Protein AF-A0A8H7KXD4-F1 (afdb_monomer_lite)

Sequence (329 aa):
MGHDGYQNLLTKDPTVLNRFVTNWSKQNYIRSNSPSQPDWWEGCKNFPQFLEAARTRPSIGLAKEICVEKFLQWSVLNAKHEEARVHLADMLWCVELRGIDHEFLILRVVEKGSNRSSWIRIERDTHSWLTAIPIPHPLRPVGWNRKDTMHIAADGRSLLKSGEPQQCHAHIIFHHRYLTLASISNRLHFTVALAKSYNLLTFNCYWFARTTWRGLIGTTGGRGLEFERVGAGSIEDVIKRVESRSERKWINPPGALDPAIQFTRERLIEHVAKSVTAVVAGLALVAVGILSYKPTAEWIHFSSDWQGNTQGELSSRGTMVEDRWLEHR

Radius of gyration: 21.13 Å; chains: 1; bounding box: 58×72×53 Å

Secondary structure (DSSP, 8-state):
--HHHHHHHHHH-HHHHHHHHHHHHHHHHTT--PPPPPGGGTT--SHHHHHHHHH-SSSTT-PEEEEHHHHHHHHHHHTTS-GGGEEEEEEEEEEE-SSS-EEEEEEEEEETTS--EEEEEEEEE-S-GGGTS----TTSPTTTT-EEEEEEESSSGGGSPTTS-EEEEEEEEE-STT-BHHHHHHHHHHHHHH-SS--TTTSSHHHHHHHHHHHHHHTTTT-SEEEEEEEEEEHHHHHHHHHHPPPPP--SSPP-HHHHHHHHHHHHHHHHHHHHHHHHHHHHHHHHH-TT-----------TT--S--HHHHHHHTTSS--------

Foldseek 3Di:
DFPVVVVVVVVPDVVVLLVVLVVVLVVCVVPDPDPDDPPLCPPPLEDVSNQVSQEDDDPAQAWDKDFLSVVLVSCSNRVPDDQLFKFWFKKWWKWWDDLAIFIWIKTWIQGPPDRFIKIKIWWKAFPDPVPQAPDDDPPDDFQNGIGTMIIMYRAHVSVDDPPIFMFTFKMKGALDRPHTVVNLSSQLSVLCVVDRYRHLLANHGLSSRLSSQLSRCVVCVLFQMDMDRPPRDGPVVVSVVVSPDDNDHGDPPRDDSPVSNVVSQVVSVVNVVSSVVSVVVVVVVVVVVPPPDDDDDDDDDDDPPCSVDDPSNVVVVVPPPPDPDDPDD

pLDDT: mean 74.49, std 19.7, range [29.83, 98.38]

Structure (mmCIF, N/CA/C/O backbone):
data_AF-A0A8H7KXD4-F1
#
_entry.id   AF-A0A8H7KXD4-F1
#
loop_
_atom_site.group_PDB
_atom_site.id
_atom_site.type_symbol
_atom_site.label_atom_id
_atom_site.label_alt_id
_atom_site.label_comp_id
_atom_site.label_asym_id
_atom_site.label_entity_id
_atom_site.label_seq_id
_atom_site.pdbx_PDB_ins_code
_atom_site.Cartn_x
_atom_site.Cartn_y
_atom_site.Cartn_z
_atom_site.occupancy
_atom_site.B_iso_or_equiv
_atom_site.auth_seq_id
_atom_site.auth_comp_id
_atom_site.auth_asym_id
_atom_site.auth_atom_id
_atom_site.pdbx_PDB_model_num
ATOM 1 N N . MET A 1 1 ? 6.010 -24.131 -2.464 1.00 42.84 1 MET A N 1
ATOM 2 C CA . MET A 1 1 ? 4.681 -23.989 -1.829 1.00 42.84 1 MET A CA 1
ATOM 3 C C . MET A 1 1 ? 3.932 -22.910 -2.596 1.00 42.84 1 MET A C 1
ATOM 5 O O . MET A 1 1 ? 4.403 -21.780 -2.608 1.00 42.84 1 MET A O 1
ATOM 9 N N . GLY A 1 2 ? 2.872 -23.263 -3.326 1.00 40.06 2 GLY A N 1
ATOM 10 C CA . GLY A 1 2 ? 2.095 -22.297 -4.113 1.00 40.06 2 GLY A CA 1
ATOM 11 C C . GLY A 1 2 ? 1.290 -21.329 -3.236 1.00 40.06 2 GLY A C 1
ATOM 12 O O . GLY A 1 2 ? 1.116 -21.573 -2.040 1.00 40.06 2 GLY A O 1
ATOM 13 N N . HIS A 1 3 ? 0.779 -20.249 -3.838 1.00 37.62 3 HIS A N 1
ATOM 14 C CA . HIS A 1 3 ? -0.074 -19.249 -3.176 1.00 37.62 3 HIS A CA 1
ATOM 15 C C . HIS A 1 3 ? -1.262 -19.893 -2.430 1.00 37.62 3 HIS A C 1
ATOM 17 O O . HIS A 1 3 ? -1.563 -19.507 -1.300 1.00 37.62 3 HIS A O 1
ATOM 23 N N . ASP A 1 4 ? -1.854 -20.943 -3.002 1.00 41.84 4 ASP A N 1
ATOM 24 C CA . ASP A 1 4 ? -3.033 -21.620 -2.443 1.00 41.84 4 ASP A CA 1
ATOM 25 C C . ASP A 1 4 ? -2.689 -22.553 -1.274 1.00 41.84 4 ASP A C 1
ATOM 27 O O . ASP A 1 4 ? -3.433 -22.639 -0.297 1.00 41.84 4 ASP A O 1
ATOM 31 N N . GLY A 1 5 ? -1.509 -23.184 -1.304 1.00 49.56 5 GLY A N 1
ATOM 32 C CA . GLY A 1 5 ? -0.991 -23.952 -0.167 1.00 49.56 5 GLY A CA 1
ATOM 33 C C . GLY A 1 5 ? -0.703 -23.057 1.041 1.00 49.56 5 GLY A C 1
ATOM 34 O O . GLY A 1 5 ? -0.956 -23.444 2.179 1.00 49.56 5 GLY A O 1
ATOM 35 N N . TYR A 1 6 ? -0.243 -21.829 0.792 1.00 46.28 6 TYR A N 1
ATOM 36 C CA . TYR A 1 6 ? 0.004 -20.841 1.838 1.00 46.28 6 TYR A CA 1
ATOM 37 C C . TYR A 1 6 ? -1.297 -20.239 2.393 1.00 46.28 6 TYR A C 1
ATOM 39 O O . TYR A 1 6 ? -1.443 -20.136 3.605 1.00 46.28 6 TYR A O 1
ATOM 47 N N . GLN A 1 7 ? -2.277 -19.906 1.544 1.00 45.47 7 GLN A N 1
ATOM 48 C CA . GLN A 1 7 ? -3.616 -19.453 1.970 1.00 45.47 7 GLN A CA 1
ATOM 49 C C . GLN A 1 7 ? -4.345 -20.509 2.821 1.00 45.47 7 GLN A C 1
ATOM 51 O O . GLN A 1 7 ? -4.960 -20.178 3.836 1.00 45.47 7 GLN A O 1
ATOM 56 N N . ASN A 1 8 ? -4.216 -21.793 2.471 1.00 47.47 8 ASN A N 1
ATOM 57 C CA . ASN A 1 8 ? -4.732 -22.897 3.286 1.00 47.47 8 ASN A CA 1
ATOM 58 C C . ASN A 1 8 ? -4.016 -23.028 4.641 1.00 47.47 8 ASN A C 1
ATOM 60 O O . ASN A 1 8 ? -4.645 -23.356 5.642 1.00 47.47 8 ASN A O 1
ATOM 64 N N . LEU A 1 9 ? -2.714 -22.743 4.702 1.00 48.50 9 LEU A N 1
ATOM 65 C CA . LEU A 1 9 ? -1.964 -22.685 5.961 1.00 48.50 9 LEU A CA 1
ATOM 66 C C . LEU A 1 9 ? -2.385 -21.492 6.833 1.00 48.50 9 LEU A C 1
ATOM 68 O O . LEU A 1 9 ? -2.560 -21.654 8.038 1.00 48.50 9 LEU A O 1
ATOM 72 N N . LEU A 1 10 ? -2.611 -20.323 6.222 1.00 46.94 10 LEU A N 1
ATOM 73 C CA . LEU A 1 10 ? -3.090 -19.110 6.898 1.00 46.94 10 LEU A CA 1
ATOM 74 C C . LEU A 1 10 ? -4.473 -19.291 7.536 1.00 46.94 10 LEU A C 1
ATOM 76 O O . LEU A 1 10 ? -4.742 -18.717 8.587 1.00 46.94 10 LEU A O 1
ATOM 80 N N . THR A 1 11 ? -5.348 -20.059 6.888 1.00 51.16 11 THR A N 1
ATOM 81 C CA . THR A 1 11 ? -6.727 -20.278 7.345 1.00 51.16 11 THR A CA 1
ATOM 82 C C . THR A 1 11 ? -6.849 -21.409 8.362 1.00 51.16 11 THR A C 1
ATOM 84 O O . THR A 1 11 ? -7.740 -21.351 9.206 1.00 51.16 11 THR A O 1
ATOM 87 N N . LYS A 1 12 ? -5.968 -22.419 8.316 1.00 53.22 12 LYS A N 1
ATOM 88 C CA . LYS A 1 12 ? -6.049 -23.598 9.196 1.00 53.22 12 LYS A CA 1
ATOM 89 C C . LYS A 1 12 ? -5.312 -23.444 10.524 1.00 53.22 12 LYS A C 1
ATOM 91 O O . LYS A 1 12 ? -5.785 -23.985 11.517 1.00 53.22 12 LYS A O 1
ATOM 96 N N . ASP A 1 13 ? -4.184 -22.731 10.562 1.00 58.81 13 ASP A N 1
ATOM 97 C CA . ASP A 1 13 ? -3.441 -22.524 11.809 1.00 58.81 13 ASP A CA 1
ATOM 98 C C . ASP A 1 13 ? -2.632 -21.208 11.801 1.00 58.81 13 ASP A C 1
ATOM 100 O O . ASP A 1 13 ? -1.487 -21.162 11.329 1.00 58.81 13 ASP A O 1
ATOM 104 N N . PRO A 1 14 ? -3.183 -20.123 12.381 1.00 53.44 14 PRO A N 1
ATOM 105 C CA . PRO A 1 14 ? -2.490 -18.842 12.523 1.00 53.44 14 PRO A CA 1
ATOM 106 C C . PRO A 1 14 ? -1.149 -18.944 13.272 1.00 53.44 14 PRO A C 1
ATOM 108 O O . PRO A 1 14 ? -0.275 -18.089 13.104 1.00 53.44 14 PRO A O 1
ATOM 111 N N . THR A 1 15 ? -0.946 -19.983 14.091 1.00 58.19 15 THR A N 1
ATOM 112 C CA . THR A 1 15 ? 0.285 -20.155 14.873 1.00 58.19 15 THR A CA 1
ATOM 113 C C . THR A 1 15 ? 1.468 -20.600 14.016 1.00 58.19 15 THR A C 1
ATOM 115 O O . THR A 1 15 ? 2.608 -20.231 14.316 1.00 58.19 15 THR A O 1
ATOM 118 N N . VAL A 1 16 ? 1.225 -21.312 12.907 1.00 63.91 16 VAL A N 1
ATOM 119 C CA . VAL A 1 16 ? 2.272 -21.713 11.953 1.00 63.91 16 VAL A CA 1
ATOM 120 C C . VAL A 1 16 ? 2.815 -20.497 11.215 1.00 63.91 16 VAL A C 1
ATOM 122 O O . VAL A 1 16 ? 4.034 -20.340 11.112 1.00 63.91 16 VAL A O 1
ATOM 125 N N . LEU A 1 17 ? 1.928 -19.598 10.776 1.00 59.53 17 LEU A N 1
ATOM 126 C CA . LEU A 1 17 ? 2.329 -18.317 10.201 1.00 59.53 17 LEU A CA 1
ATOM 127 C C . LEU A 1 17 ? 3.164 -17.530 11.204 1.00 59.53 17 LEU A C 1
ATOM 129 O O . LEU A 1 17 ? 4.264 -17.102 10.877 1.00 59.53 17 LEU A O 1
ATOM 133 N N . ASN A 1 18 ? 2.669 -17.388 12.433 1.00 55.03 18 ASN A N 1
ATOM 134 C CA . ASN A 1 18 ? 3.357 -16.620 13.459 1.00 55.03 18 ASN A CA 1
ATOM 135 C C . ASN A 1 18 ? 4.754 -17.200 13.757 1.00 55.03 18 ASN A C 1
ATOM 137 O O . ASN A 1 18 ? 5.732 -16.462 13.869 1.00 55.03 18 ASN A O 1
ATOM 141 N N . ARG A 1 19 ? 4.897 -18.534 13.778 1.00 67.12 19 ARG A N 1
ATOM 142 C CA . ARG A 1 19 ? 6.190 -19.219 13.944 1.00 67.12 19 ARG A CA 1
ATOM 143 C C . ARG A 1 19 ? 7.123 -19.001 12.751 1.00 67.12 19 ARG A C 1
ATOM 145 O O . ARG A 1 19 ? 8.297 -18.699 12.952 1.00 67.12 19 ARG A O 1
ATOM 152 N N . PHE A 1 20 ? 6.618 -19.126 11.524 1.00 65.44 20 PHE A N 1
ATOM 153 C CA . PHE A 1 20 ? 7.392 -18.881 10.304 1.00 65.44 20 PHE A CA 1
ATOM 154 C C . PHE A 1 20 ? 7.880 -17.430 10.238 1.00 65.44 20 PHE A C 1
ATOM 156 O O . PHE A 1 20 ? 9.068 -17.180 10.044 1.00 65.44 20 PHE A O 1
ATOM 163 N N . VAL A 1 21 ? 6.972 -16.488 10.481 1.00 57.72 21 VAL A N 1
ATOM 164 C CA . VAL A 1 21 ? 7.222 -15.047 10.537 1.00 57.72 21 VAL A CA 1
ATOM 165 C C . VAL A 1 21 ? 8.257 -14.712 11.613 1.00 57.72 21 VAL A C 1
ATOM 167 O O . VAL A 1 21 ? 9.222 -13.994 11.347 1.00 57.72 21 VAL A O 1
ATOM 170 N N . THR A 1 22 ? 8.121 -15.291 12.808 1.00 59.78 22 THR A N 1
ATOM 171 C CA . THR A 1 22 ? 9.074 -15.103 13.911 1.00 59.78 22 THR A CA 1
ATOM 172 C C . THR A 1 22 ? 10.461 -15.638 13.548 1.00 59.78 22 THR A C 1
ATOM 174 O O . THR A 1 22 ? 11.465 -14.966 13.784 1.00 59.78 22 THR A O 1
ATOM 177 N N . ASN A 1 23 ?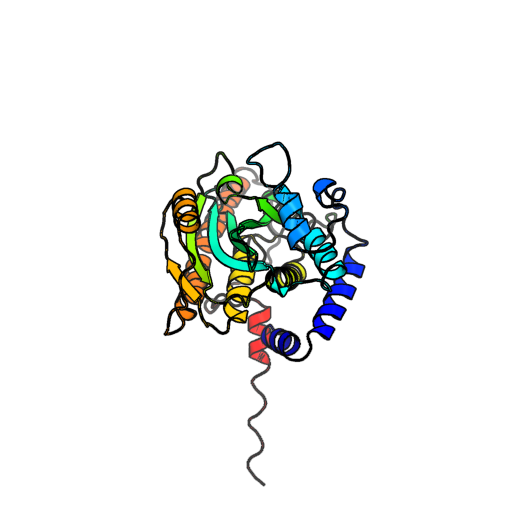 10.543 -16.823 12.940 1.00 65.12 23 ASN A N 1
ATOM 178 C CA . ASN A 1 23 ? 11.816 -17.437 12.557 1.00 65.12 23 ASN A CA 1
ATOM 179 C C . ASN A 1 23 ? 12.502 -16.679 11.411 1.00 65.12 23 ASN A C 1
ATOM 181 O O . ASN A 1 23 ? 13.708 -16.438 11.465 1.00 65.12 23 ASN A O 1
ATOM 185 N N . TRP A 1 24 ? 11.737 -16.249 10.407 1.00 62.31 24 TRP A N 1
ATOM 186 C CA . TRP A 1 24 ? 12.242 -15.461 9.285 1.00 62.31 24 TRP A CA 1
ATOM 187 C C . TRP A 1 24 ? 12.715 -14.073 9.731 1.00 62.31 24 TRP A C 1
ATOM 189 O O . TRP A 1 24 ? 13.800 -13.634 9.343 1.00 62.31 24 TRP A O 1
ATOM 199 N N . SER A 1 25 ? 11.949 -13.405 10.597 1.00 56.31 25 SER A N 1
ATOM 200 C CA . SER A 1 25 ? 12.324 -12.102 11.157 1.00 56.31 25 SER A CA 1
ATOM 201 C C . SER A 1 25 ? 13.623 -12.199 11.957 1.00 56.31 25 SER A C 1
ATOM 203 O O . SER A 1 25 ? 14.513 -11.376 11.764 1.00 56.31 25 SER A O 1
ATOM 205 N N . LYS A 1 26 ? 13.7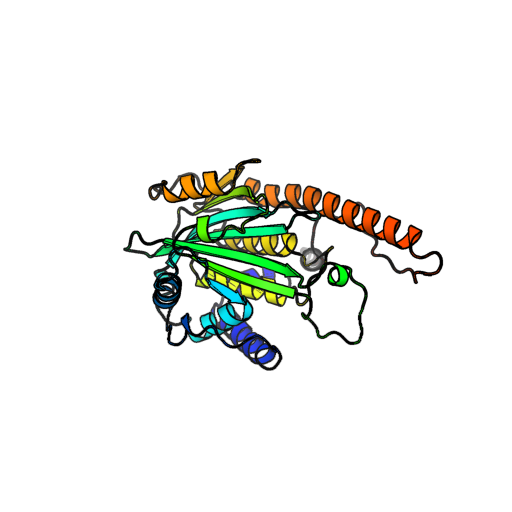91 -13.248 12.777 1.00 56.72 26 LYS A N 1
ATOM 206 C CA . LYS A 1 26 ? 15.031 -13.502 13.532 1.00 56.72 26 LYS A CA 1
ATOM 207 C C . LYS A 1 26 ? 16.249 -13.730 12.631 1.00 56.72 26 LYS A C 1
ATOM 209 O O . LYS A 1 26 ? 17.322 -13.218 12.930 1.00 56.72 26 LYS A O 1
ATOM 214 N N . GLN A 1 27 ? 16.099 -14.464 11.527 1.00 56.56 27 GLN A N 1
ATOM 215 C CA . GLN A 1 27 ? 17.209 -14.726 10.599 1.00 56.56 27 GLN A CA 1
ATOM 216 C C . GLN A 1 27 ? 17.642 -13.481 9.811 1.00 56.56 27 GLN A C 1
ATOM 218 O O . GLN A 1 27 ? 18.831 -13.309 9.544 1.00 56.56 27 GLN A O 1
ATOM 223 N N . ASN A 1 28 ? 16.702 -12.603 9.450 1.00 52.34 28 ASN A N 1
ATOM 224 C CA . ASN A 1 28 ? 17.010 -11.387 8.689 1.00 52.34 28 ASN A CA 1
ATOM 225 C C . ASN A 1 28 ? 17.382 -10.186 9.573 1.00 52.34 28 ASN A C 1
ATOM 227 O O . ASN A 1 28 ? 18.098 -9.305 9.102 1.00 52.34 28 ASN A O 1
ATOM 231 N N . TYR A 1 29 ? 16.982 -10.181 10.853 1.00 45.19 29 TYR A N 1
ATOM 232 C CA . TYR A 1 29 ? 17.395 -9.192 11.861 1.00 45.19 29 TYR A CA 1
ATOM 233 C C . TYR A 1 29 ? 18.921 -9.040 11.941 1.00 45.19 29 TYR A C 1
ATOM 235 O O . TYR A 1 29 ? 19.434 -7.936 12.067 1.00 45.19 29 TYR A O 1
ATOM 243 N N . ILE A 1 30 ? 19.654 -10.143 11.781 1.00 43.81 30 ILE A N 1
ATOM 244 C CA . ILE A 1 30 ? 21.119 -10.170 11.889 1.00 43.81 30 ILE A CA 1
ATOM 245 C C . ILE A 1 30 ? 21.806 -9.530 10.661 1.00 43.81 30 ILE A C 1
ATOM 247 O O . ILE A 1 30 ? 22.993 -9.228 10.713 1.00 43.81 30 ILE A O 1
ATOM 251 N N . ARG A 1 31 ? 21.095 -9.309 9.542 1.00 45.75 31 ARG A N 1
ATOM 252 C CA . ARG A 1 31 ? 21.713 -8.938 8.252 1.00 45.75 31 ARG A CA 1
ATOM 253 C C . ARG A 1 31 ? 21.415 -7.528 7.747 1.00 45.75 31 ARG A C 1
ATOM 255 O O . ARG A 1 31 ? 22.060 -7.108 6.789 1.00 45.75 31 ARG A O 1
ATOM 262 N N . SER A 1 32 ? 20.460 -6.796 8.320 1.00 48.31 32 SER A N 1
ATOM 263 C CA . SER A 1 32 ? 20.131 -5.461 7.807 1.00 48.31 32 SER A CA 1
ATOM 264 C C . SER A 1 32 ? 20.956 -4.372 8.498 1.00 48.31 32 SER A C 1
ATOM 266 O O . SER A 1 32 ? 20.694 -4.060 9.656 1.00 48.31 32 SER A O 1
ATOM 268 N N . ASN A 1 33 ? 21.846 -3.705 7.755 1.00 48.22 33 ASN A N 1
ATOM 269 C CA . ASN A 1 33 ? 22.418 -2.388 8.101 1.00 48.22 33 ASN A CA 1
ATOM 270 C C . ASN A 1 33 ? 21.358 -1.268 8.001 1.00 48.22 33 ASN A C 1
ATOM 272 O O . ASN A 1 33 ? 21.617 -0.185 7.480 1.00 48.22 33 ASN A O 1
ATOM 276 N N . SER A 1 34 ? 20.119 -1.555 8.405 1.00 49.56 34 SER A N 1
ATOM 277 C CA . SER A 1 34 ? 19.033 -0.584 8.354 1.00 49.56 34 SER A CA 1
ATOM 278 C C . SER A 1 34 ? 19.369 0.558 9.323 1.00 49.56 34 SER A C 1
ATOM 280 O O . SER A 1 34 ? 19.947 0.278 10.375 1.00 49.56 34 SER A O 1
ATOM 282 N N . PRO A 1 35 ? 19.037 1.826 9.005 1.00 53.78 35 PRO A N 1
ATOM 283 C CA . PRO A 1 35 ? 19.243 2.953 9.921 1.00 53.78 35 PRO A CA 1
ATOM 284 C C . PRO A 1 35 ? 18.682 2.653 11.323 1.00 53.78 35 PRO A C 1
ATOM 286 O O . PRO A 1 35 ? 17.878 1.735 11.477 1.00 53.78 35 PRO A O 1
ATOM 289 N N . SER A 1 36 ? 19.053 3.408 12.356 1.00 60.78 36 SER A N 1
ATOM 290 C CA . SER A 1 36 ? 18.484 3.231 13.702 1.00 60.78 36 SER A CA 1
ATOM 291 C C . SER A 1 36 ? 16.947 3.259 13.683 1.00 60.78 36 SER A C 1
ATOM 293 O O . SER A 1 36 ? 16.304 3.781 12.761 1.00 60.78 36 SER A O 1
ATOM 295 N N . GLN A 1 37 ? 16.321 2.586 14.649 1.00 66.06 37 GLN A N 1
ATOM 296 C CA . GLN A 1 37 ? 14.878 2.698 14.850 1.00 66.06 37 GLN A CA 1
ATOM 297 C C . GLN A 1 37 ? 14.506 4.180 15.038 1.00 66.06 37 GLN A C 1
ATOM 299 O O . GLN A 1 37 ? 15.236 4.881 15.728 1.00 66.06 37 GLN A O 1
ATOM 304 N N . PRO A 1 38 ? 13.430 4.683 14.407 1.00 69.81 38 PRO A N 1
ATOM 305 C CA . PRO A 1 38 ? 13.009 6.055 14.639 1.00 69.81 38 PRO A CA 1
ATOM 306 C C . PRO A 1 38 ? 12.627 6.278 16.108 1.00 69.81 38 PRO A C 1
ATOM 308 O O . PRO A 1 38 ? 11.722 5.615 16.605 1.00 69.81 38 PRO A O 1
ATOM 311 N N . ASP A 1 39 ? 13.221 7.268 16.772 1.00 77.94 39 ASP A N 1
ATOM 312 C CA . ASP A 1 39 ? 12.967 7.563 18.196 1.00 77.94 39 ASP A CA 1
ATOM 313 C C . ASP A 1 39 ? 11.476 7.758 18.523 1.00 77.94 39 ASP A C 1
ATOM 315 O O . ASP A 1 39 ? 11.023 7.556 19.645 1.00 77.94 39 ASP A O 1
ATOM 319 N N . TRP A 1 40 ? 10.677 8.180 17.537 1.00 79.12 40 TRP A N 1
ATOM 320 C CA . TRP A 1 40 ? 9.270 8.513 17.749 1.00 79.12 40 TRP A CA 1
ATOM 321 C C . TRP A 1 40 ? 8.378 7.310 18.051 1.00 79.12 40 TRP A C 1
ATOM 323 O O . TRP A 1 40 ? 7.271 7.522 18.537 1.00 79.12 40 TRP A O 1
ATOM 333 N N . TRP A 1 41 ? 8.809 6.088 17.741 1.00 82.12 41 TRP A N 1
ATOM 334 C CA . TRP A 1 41 ? 8.009 4.886 17.979 1.00 82.12 41 TRP A CA 1
ATOM 335 C C . TRP A 1 41 ? 8.525 4.025 19.134 1.00 82.12 41 TRP A C 1
ATOM 337 O O . TRP A 1 41 ? 7.948 2.973 19.427 1.00 82.12 41 TRP A O 1
ATOM 347 N N . GLU A 1 42 ? 9.611 4.452 19.788 1.00 79.19 42 GLU A N 1
ATOM 348 C CA . GLU A 1 42 ? 10.164 3.735 20.929 1.00 79.19 42 GLU A CA 1
ATOM 349 C C . GLU A 1 42 ? 9.115 3.67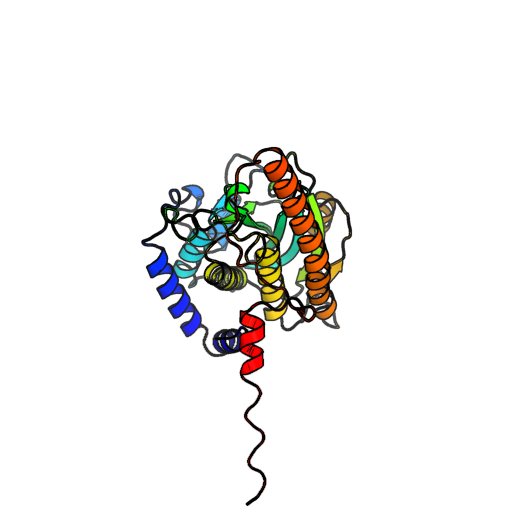4 22.045 1.00 79.19 42 GLU A C 1
ATOM 351 O O . GLU A 1 42 ? 8.464 4.662 22.382 1.00 79.19 42 GLU A O 1
ATOM 356 N N . GLY A 1 43 ? 8.892 2.475 22.585 1.00 79.50 43 GLY A N 1
ATOM 357 C CA . GLY A 1 43 ? 7.899 2.249 23.635 1.00 79.50 43 GLY A CA 1
ATOM 358 C C . GLY A 1 43 ? 6.453 2.054 23.160 1.00 79.50 43 GLY A C 1
ATOM 359 O O . GLY A 1 43 ? 5.595 1.795 24.004 1.00 79.50 43 GLY A O 1
ATOM 360 N N . CYS A 1 44 ? 6.161 2.098 21.853 1.00 82.88 44 CYS A N 1
ATOM 361 C CA . CYS A 1 44 ? 4.839 1.723 21.337 1.00 82.88 44 CYS A CA 1
ATOM 362 C C . CYS A 1 44 ? 4.593 0.218 21.537 1.00 82.88 44 CYS A C 1
ATOM 364 O O . CYS A 1 44 ? 5.266 -0.608 20.918 1.00 82.88 44 CYS A O 1
ATOM 366 N N . LYS A 1 45 ? 3.609 -0.142 22.372 1.00 83.69 45 LYS A N 1
ATOM 367 C CA . LYS A 1 45 ? 3.294 -1.541 22.730 1.00 83.69 45 LYS A CA 1
ATOM 368 C C . LYS A 1 45 ? 2.197 -2.170 21.866 1.00 83.69 45 LYS A C 1
ATOM 370 O O . LYS A 1 45 ? 1.936 -3.363 21.976 1.00 83.69 45 LYS A O 1
ATOM 375 N N . ASN A 1 46 ? 1.489 -1.365 21.072 1.00 81.94 46 ASN A N 1
ATOM 376 C CA . ASN A 1 46 ? 0.377 -1.804 20.226 1.00 81.94 46 ASN A CA 1
ATOM 377 C C . ASN A 1 46 ? 0.126 -0.839 19.053 1.00 81.94 46 ASN A C 1
ATOM 379 O O . ASN A 1 46 ? 0.706 0.247 18.984 1.00 81.94 46 ASN A O 1
ATOM 383 N N . PHE A 1 47 ? -0.756 -1.241 18.131 1.00 84.12 47 PHE A N 1
ATOM 384 C CA . PHE A 1 47 ? -1.108 -0.460 16.941 1.00 84.12 47 PHE A CA 1
ATOM 385 C C . PHE A 1 47 ? -1.728 0.916 17.238 1.00 84.12 47 PHE A C 1
ATOM 387 O O . PHE A 1 47 ? -1.269 1.882 16.629 1.00 84.12 47 PHE A O 1
ATOM 394 N N . PRO A 1 48 ? -2.705 1.070 18.155 1.00 86.62 48 PRO A N 1
ATOM 395 C CA . PRO A 1 48 ? -3.220 2.394 18.509 1.00 86.62 48 PRO A CA 1
ATOM 396 C C . PRO A 1 48 ? -2.137 3.363 18.997 1.00 86.62 48 PRO A C 1
ATOM 398 O O . PRO A 1 48 ? -2.075 4.491 18.521 1.00 86.62 48 PRO A O 1
ATOM 401 N N . GLN A 1 49 ? -1.239 2.925 19.887 1.00 86.94 49 GLN A N 1
ATOM 402 C CA . GLN A 1 49 ? -0.129 3.758 20.370 1.00 86.94 49 GLN A CA 1
ATOM 403 C C . GLN A 1 49 ? 0.836 4.127 19.248 1.00 86.94 49 GLN A C 1
ATOM 405 O O . GLN A 1 49 ? 1.270 5.269 19.168 1.00 86.94 49 GLN A O 1
ATOM 410 N N . PHE A 1 50 ? 1.137 3.179 18.365 1.00 85.25 50 PHE A N 1
ATOM 411 C CA . PHE A 1 50 ? 1.981 3.409 17.199 1.00 85.25 50 PHE A CA 1
ATOM 412 C C . PHE A 1 50 ? 1.384 4.459 16.249 1.00 85.25 50 PHE A C 1
ATOM 414 O O . PHE A 1 50 ? 2.086 5.377 15.823 1.00 85.25 50 PHE A O 1
ATOM 421 N N . LEU A 1 51 ? 0.081 4.375 15.963 1.00 88.12 51 LEU A N 1
ATOM 422 C CA . LEU A 1 51 ? -0.615 5.374 15.151 1.00 88.12 51 LEU A CA 1
ATOM 423 C C . LEU A 1 51 ? -0.697 6.726 15.865 1.00 88.12 51 LEU A C 1
ATOM 425 O O . LEU A 1 51 ? -0.449 7.756 15.249 1.00 88.12 51 LEU A O 1
ATOM 429 N N . GLU A 1 52 ? -0.995 6.745 17.163 1.00 88.50 52 GLU A N 1
ATOM 430 C CA . GLU A 1 52 ? -1.018 7.976 17.957 1.00 88.50 52 GLU A CA 1
ATOM 431 C C . GLU A 1 52 ? 0.356 8.653 17.967 1.00 88.50 52 GLU A C 1
ATOM 433 O O . GLU A 1 52 ? 0.464 9.854 17.722 1.00 88.50 52 GLU A O 1
ATOM 438 N N . ALA A 1 53 ? 1.426 7.884 18.166 1.00 86.25 53 ALA A N 1
ATOM 439 C CA . ALA A 1 53 ? 2.792 8.377 18.100 1.00 86.25 53 ALA A CA 1
ATOM 440 C C . ALA A 1 53 ? 3.109 8.930 16.708 1.00 86.25 53 ALA A C 1
ATOM 442 O O . ALA A 1 53 ? 3.751 9.974 16.600 1.00 86.25 53 ALA A O 1
ATOM 443 N N . ALA A 1 54 ? 2.620 8.298 15.635 1.00 85.25 54 ALA A N 1
ATOM 444 C CA . ALA A 1 54 ? 2.746 8.829 14.281 1.00 85.25 54 ALA A CA 1
ATOM 445 C C . ALA A 1 54 ? 2.008 10.170 14.094 1.00 85.25 54 ALA A C 1
ATOM 447 O O . ALA A 1 54 ? 2.500 11.027 13.363 1.00 85.25 54 ALA A O 1
ATOM 448 N N . ARG A 1 55 ? 0.901 10.393 14.815 1.00 84.81 55 ARG A N 1
ATOM 449 C CA . ARG A 1 55 ? 0.067 11.607 14.743 1.00 84.81 55 ARG A CA 1
ATOM 450 C C . ARG A 1 55 ? 0.563 12.794 15.594 1.00 84.81 55 ARG A C 1
ATOM 452 O O . ARG A 1 55 ? 0.293 13.933 15.237 1.00 84.81 55 ARG A O 1
ATOM 459 N N . THR A 1 56 ? 1.273 12.568 16.703 1.00 76.25 56 THR A N 1
ATOM 460 C CA . THR A 1 56 ? 1.413 13.540 17.824 1.00 76.25 56 THR A CA 1
ATOM 461 C C . THR A 1 56 ? 2.671 14.438 17.858 1.00 76.25 56 THR A C 1
ATOM 463 O O . THR A 1 56 ? 2.970 15.003 18.907 1.00 76.25 56 THR A O 1
ATOM 466 N N . ARG A 1 57 ? 3.432 14.642 16.766 1.00 62.59 57 ARG A N 1
ATOM 467 C CA . ARG A 1 57 ? 4.638 15.523 16.794 1.00 62.59 57 ARG A CA 1
ATOM 468 C C . ARG A 1 57 ? 4.435 16.926 16.172 1.00 62.59 57 ARG A C 1
ATOM 470 O O . ARG A 1 57 ? 3.580 17.072 15.307 1.00 62.59 57 ARG A O 1
ATOM 477 N N . PRO A 1 58 ? 5.240 17.944 16.572 1.00 50.97 58 PRO A N 1
ATOM 478 C CA . PRO A 1 58 ? 4.964 19.376 16.344 1.00 50.97 58 PRO A CA 1
ATOM 479 C C . PRO A 1 58 ? 5.053 19.862 14.894 1.00 50.97 58 PRO A C 1
ATOM 481 O O . PRO A 1 58 ? 4.564 20.945 14.583 1.00 50.97 58 PRO A O 1
ATOM 484 N N . SER A 1 59 ? 5.676 19.099 13.996 1.00 53.97 59 SER A N 1
ATOM 485 C CA . SER A 1 59 ? 5.661 19.400 12.565 1.00 53.97 59 SER A CA 1
ATOM 486 C C . SER A 1 59 ? 4.333 18.921 11.981 1.00 53.97 59 SER A C 1
ATOM 488 O O . SER A 1 59 ? 4.253 17.840 11.392 1.00 53.97 59 SER A O 1
ATOM 490 N N . ILE A 1 60 ? 3.278 19.696 12.232 1.00 54.12 60 ILE A N 1
ATOM 491 C CA . ILE A 1 60 ? 1.944 19.501 11.661 1.00 54.12 60 ILE A CA 1
ATOM 492 C C . ILE A 1 60 ? 2.108 19.285 10.147 1.00 54.12 60 ILE A C 1
ATOM 494 O O . ILE A 1 60 ? 2.590 20.174 9.450 1.00 54.12 60 ILE A O 1
ATOM 498 N N . GLY A 1 61 ? 1.742 18.099 9.656 1.00 60.16 61 GLY A N 1
ATOM 499 C CA . GLY A 1 61 ? 1.659 17.807 8.220 1.00 60.16 61 GLY A CA 1
ATOM 500 C C . GLY A 1 61 ? 2.834 17.060 7.575 1.00 60.16 61 GLY A C 1
ATOM 501 O O . GLY A 1 61 ? 2.897 17.001 6.352 1.00 60.16 61 GLY A O 1
ATOM 502 N N . LEU A 1 62 ? 3.774 16.485 8.338 1.00 77.06 62 LEU A N 1
ATOM 503 C CA . LEU A 1 62 ? 4.800 15.603 7.757 1.00 77.06 62 LEU A CA 1
ATOM 504 C C . LEU A 1 62 ? 4.513 14.133 8.060 1.00 77.06 62 LEU A C 1
ATOM 506 O O . LEU A 1 62 ? 4.422 13.728 9.222 1.00 77.06 62 LEU A O 1
ATOM 510 N N . ALA A 1 63 ? 4.416 13.322 7.006 1.00 86.88 63 ALA A N 1
ATOM 511 C CA . ALA A 1 63 ? 4.340 11.877 7.141 1.00 86.88 63 ALA A CA 1
ATOM 512 C C . ALA A 1 63 ? 5.629 11.303 7.739 1.00 86.88 63 ALA A C 1
ATOM 514 O O . ALA A 1 63 ? 6.740 11.712 7.399 1.00 86.88 63 ALA A O 1
ATOM 515 N N . LYS A 1 64 ? 5.484 10.306 8.613 1.00 88.75 64 LYS A N 1
ATOM 516 C CA . LYS A 1 64 ? 6.617 9.605 9.218 1.00 88.75 64 LYS A CA 1
ATOM 517 C C . LYS A 1 64 ? 6.985 8.381 8.401 1.00 88.75 64 LYS A C 1
ATOM 519 O O . LYS A 1 64 ? 6.160 7.486 8.247 1.00 88.75 64 LYS A O 1
ATOM 524 N N . GLU A 1 65 ? 8.219 8.341 7.913 1.00 91.06 65 GLU A N 1
ATOM 525 C CA . GLU A 1 65 ? 8.765 7.213 7.156 1.00 91.06 65 GLU A CA 1
ATOM 526 C C . GLU A 1 65 ? 9.310 6.111 8.074 1.00 91.06 65 GLU A C 1
ATOM 528 O O . GLU A 1 65 ? 9.959 6.375 9.090 1.00 91.06 65 GLU A O 1
ATOM 533 N N . ILE A 1 66 ? 9.078 4.861 7.675 1.00 90.44 66 ILE A N 1
ATOM 534 C CA . ILE A 1 66 ? 9.610 3.651 8.295 1.00 90.44 66 ILE A CA 1
ATOM 535 C C . ILE A 1 66 ? 9.936 2.627 7.199 1.00 90.44 66 ILE A C 1
ATOM 537 O O . ILE A 1 66 ? 9.170 2.455 6.254 1.00 90.44 66 ILE A O 1
ATOM 541 N N . CYS A 1 67 ? 11.026 1.874 7.350 1.00 90.50 67 CYS A N 1
ATOM 542 C CA . CYS A 1 67 ? 11.251 0.651 6.574 1.00 90.50 67 CYS A CA 1
ATOM 543 C C . CYS A 1 67 ? 10.214 -0.433 6.921 1.00 90.50 67 CYS A C 1
ATOM 545 O O . CYS A 1 67 ? 9.994 -0.735 8.100 1.00 90.50 67 CYS A O 1
ATOM 547 N N . VAL A 1 68 ? 9.636 -1.080 5.906 1.00 91.56 68 VAL A N 1
ATOM 548 C CA . VAL A 1 68 ? 8.628 -2.136 6.094 1.00 91.56 68 VAL A CA 1
ATOM 549 C C . VAL A 1 68 ? 9.171 -3.266 6.969 1.00 91.56 68 VAL A C 1
ATOM 551 O O . VAL A 1 68 ? 8.462 -3.745 7.845 1.00 91.56 68 VAL A O 1
ATOM 554 N N . GLU A 1 69 ? 10.436 -3.654 6.826 1.00 88.25 69 GLU A N 1
ATOM 555 C CA . GLU A 1 69 ? 11.047 -4.723 7.623 1.00 88.25 69 GLU A CA 1
ATOM 556 C C . GLU A 1 69 ? 11.021 -4.424 9.123 1.00 88.25 69 GLU A C 1
ATOM 558 O O . GLU A 1 69 ? 10.734 -5.315 9.922 1.00 88.25 69 GLU A O 1
ATOM 563 N N . LYS A 1 70 ? 11.270 -3.170 9.517 1.00 86.62 70 LYS A N 1
ATOM 564 C CA . LYS A 1 70 ? 11.206 -2.774 10.927 1.00 86.62 70 LYS A CA 1
ATOM 565 C C . LYS A 1 70 ? 9.772 -2.787 11.441 1.00 86.62 70 LYS A C 1
ATOM 567 O O . LYS A 1 70 ? 9.531 -3.252 12.551 1.00 86.62 70 LYS A O 1
ATOM 572 N N . PHE A 1 71 ? 8.822 -2.306 10.635 1.00 90.00 71 PHE A N 1
ATOM 573 C CA . PHE A 1 71 ? 7.402 -2.392 10.974 1.00 90.00 71 PHE A CA 1
ATOM 574 C C . PHE A 1 71 ? 6.972 -3.851 11.177 1.00 90.00 71 PHE A C 1
ATOM 576 O O . PHE A 1 71 ? 6.313 -4.166 12.165 1.00 90.00 71 PHE A O 1
ATOM 583 N N . LEU A 1 72 ? 7.402 -4.758 10.294 1.00 90.19 72 LEU A N 1
ATOM 584 C CA . LEU A 1 72 ? 7.123 -6.187 10.410 1.00 90.19 72 LEU A CA 1
ATOM 585 C C . LEU A 1 72 ? 7.708 -6.766 11.701 1.00 90.19 72 LEU A C 1
ATOM 587 O O . LEU A 1 72 ? 6.971 -7.389 12.462 1.00 90.19 72 LEU A O 1
ATOM 591 N N . GLN A 1 73 ? 8.983 -6.505 12.000 1.00 85.38 73 GLN A N 1
ATOM 592 C CA . GLN A 1 73 ? 9.616 -6.940 13.251 1.00 85.38 73 GLN A CA 1
ATOM 593 C C . GLN A 1 73 ? 8.840 -6.456 14.479 1.00 85.38 73 GLN A C 1
ATOM 595 O O . GLN A 1 73 ? 8.501 -7.253 15.355 1.00 85.38 73 GLN A O 1
ATOM 600 N N . TRP A 1 74 ? 8.517 -5.162 14.522 1.00 86.44 74 TRP A N 1
ATOM 601 C CA . TRP A 1 74 ? 7.742 -4.579 15.609 1.00 86.44 74 TRP A CA 1
ATOM 602 C C . TRP A 1 74 ? 6.353 -5.224 15.722 1.00 86.44 74 TRP A C 1
ATOM 604 O O . TRP A 1 74 ? 5.934 -5.575 16.825 1.00 86.44 74 TRP A O 1
ATOM 614 N N . SER A 1 75 ? 5.664 -5.457 14.602 1.00 86.94 75 SER A N 1
ATOM 615 C CA . SER A 1 75 ? 4.320 -6.042 14.610 1.00 86.94 75 SER A CA 1
ATOM 616 C C . SER A 1 75 ? 4.298 -7.454 15.202 1.00 86.94 75 SER A C 1
ATOM 618 O O . SER A 1 75 ? 3.390 -7.780 15.955 1.00 86.94 75 SER A O 1
ATOM 620 N N . VAL A 1 76 ? 5.329 -8.266 14.954 1.00 83.75 76 VAL A N 1
ATOM 621 C CA . VAL A 1 76 ? 5.445 -9.632 15.495 1.00 83.75 76 VAL A CA 1
ATOM 622 C C . VAL A 1 76 ? 5.646 -9.614 17.005 1.00 83.75 76 VAL A C 1
ATOM 624 O O . VAL A 1 76 ? 5.029 -10.396 17.727 1.00 83.75 76 VAL A O 1
ATOM 627 N N . LEU A 1 77 ? 6.487 -8.699 17.491 1.00 80.38 77 LEU A N 1
ATOM 628 C CA . LEU A 1 77 ? 6.754 -8.543 18.921 1.00 80.38 77 LEU A CA 1
ATOM 629 C C . LEU A 1 77 ? 5.522 -8.039 19.690 1.00 80.38 77 LEU A C 1
ATOM 631 O O . LEU A 1 77 ? 5.375 -8.354 20.869 1.00 80.38 77 LEU A O 1
ATOM 635 N N . ASN A 1 78 ? 4.628 -7.306 19.020 1.00 75.69 78 ASN A N 1
ATOM 636 C CA . ASN A 1 78 ? 3.492 -6.617 19.640 1.00 75.69 78 ASN A CA 1
ATOM 637 C C . ASN A 1 78 ? 2.110 -7.170 19.224 1.00 75.69 78 ASN A C 1
ATOM 639 O O . ASN A 1 78 ? 1.086 -6.630 19.639 1.00 75.69 78 ASN A O 1
ATOM 643 N N . ALA A 1 79 ? 2.058 -8.279 18.475 1.00 65.88 79 ALA A N 1
ATOM 644 C CA . ALA A 1 79 ? 0.828 -8.893 17.948 1.00 65.88 79 ALA A CA 1
ATOM 645 C C . ALA A 1 79 ? -0.184 -9.340 19.027 1.00 65.88 79 ALA A C 1
ATOM 647 O O . ALA A 1 79 ? -1.354 -9.578 18.756 1.00 65.88 79 ALA A O 1
ATOM 648 N N . LYS A 1 80 ? 0.234 -9.465 20.293 1.00 64.38 80 LYS A N 1
ATOM 649 C CA . LYS A 1 80 ? -0.615 -10.023 21.360 1.00 64.38 80 LYS A CA 1
ATOM 650 C C . LYS A 1 80 ? -1.664 -9.055 21.926 1.00 64.38 80 LYS A C 1
ATOM 652 O O . LYS A 1 80 ? -2.442 -9.467 22.785 1.00 64.38 80 LYS A O 1
ATOM 657 N N . HIS A 1 81 ? -1.726 -7.802 21.468 1.00 55.16 81 HIS A N 1
ATOM 658 C CA . HIS A 1 81 ? -2.577 -6.778 22.081 1.00 55.16 81 HIS A CA 1
ATOM 659 C C . HIS A 1 81 ? -3.473 -6.046 21.063 1.00 55.16 81 HIS A C 1
ATOM 661 O O . HIS A 1 81 ? -3.008 -5.269 20.237 1.00 55.16 81 HIS A O 1
ATOM 667 N N . GLU A 1 82 ? -4.789 -6.257 21.186 1.00 59.00 82 GLU A N 1
ATOM 668 C CA . GLU A 1 82 ? -5.857 -5.395 20.641 1.00 59.00 82 GLU A CA 1
ATOM 669 C C . GLU A 1 82 ? -5.901 -5.183 19.110 1.00 59.00 82 GLU A C 1
ATOM 671 O O . GLU A 1 82 ? -6.378 -4.150 18.633 1.00 59.00 82 GLU A O 1
ATOM 676 N N . GLU A 1 83 ? -5.504 -6.184 18.319 1.00 60.22 83 GLU A N 1
ATOM 677 C CA . GLU A 1 83 ? -5.525 -6.137 16.842 1.00 60.22 83 GLU A CA 1
ATOM 678 C C . GLU A 1 83 ? -6.900 -5.767 16.245 1.00 60.22 83 GLU A C 1
ATOM 680 O O . GLU A 1 83 ? -6.981 -5.191 15.162 1.00 60.22 83 GLU A O 1
ATOM 685 N N . ALA A 1 84 ? -7.993 -6.034 16.969 1.00 62.75 84 ALA A N 1
ATOM 686 C CA . ALA A 1 84 ? -9.366 -5.775 16.530 1.00 62.75 84 ALA A CA 1
ATOM 687 C C . ALA A 1 84 ? -9.806 -4.298 16.616 1.00 62.75 84 ALA A C 1
ATOM 689 O O . ALA A 1 84 ? -10.961 -3.985 16.303 1.00 62.75 84 ALA A O 1
ATOM 690 N N . ARG A 1 85 ? -8.936 -3.388 17.080 1.00 82.50 85 ARG A N 1
ATOM 691 C CA . ARG A 1 85 ? -9.278 -1.964 17.212 1.00 82.50 85 ARG A CA 1
ATOM 692 C C . ARG A 1 85 ? -8.934 -1.131 15.993 1.00 82.50 85 ARG A C 1
ATOM 694 O O . ARG A 1 85 ? -9.528 -0.079 15.853 1.00 82.50 85 ARG A O 1
ATOM 701 N N . VAL A 1 86 ? -8.056 -1.565 15.096 1.00 89.19 86 VAL A N 1
ATOM 702 C CA . VAL A 1 86 ? -7.712 -0.776 13.904 1.00 89.19 86 VAL A CA 1
ATOM 703 C C . VAL A 1 86 ? -8.039 -1.577 12.659 1.00 89.19 86 VAL A C 1
ATOM 705 O O . VAL A 1 86 ? -7.502 -2.668 12.481 1.00 89.19 86 VAL A O 1
ATOM 708 N N . HIS A 1 87 ? -8.898 -1.034 11.801 1.00 92.12 87 HIS A N 1
ATOM 709 C CA . HIS A 1 87 ? -9.339 -1.705 10.584 1.00 92.12 87 HIS A CA 1
ATOM 710 C C . HIS A 1 87 ? -9.075 -0.864 9.338 1.00 92.12 87 HIS A C 1
ATOM 712 O O . HIS A 1 87 ? -9.129 0.362 9.382 1.00 92.12 87 HIS A O 1
ATOM 718 N N . LEU A 1 88 ? -8.783 -1.534 8.229 1.00 94.31 88 LEU A N 1
ATOM 719 C CA . LEU A 1 88 ? -8.649 -0.932 6.911 1.00 94.31 88 LEU A CA 1
ATOM 720 C C . LEU A 1 88 ? -10.038 -0.546 6.395 1.00 94.31 88 LEU A C 1
ATOM 722 O O . LEU A 1 88 ? -10.920 -1.398 6.309 1.00 94.31 88 LEU A O 1
ATOM 726 N N . ALA A 1 89 ? -10.216 0.730 6.069 1.00 94.44 89 ALA A N 1
ATOM 727 C CA . ALA A 1 89 ? -11.460 1.283 5.541 1.00 94.44 89 ALA A CA 1
ATOM 728 C C . ALA A 1 89 ? -11.358 1.588 4.043 1.00 94.44 89 ALA A C 1
ATOM 730 O O . ALA A 1 89 ? -12.310 1.362 3.301 1.00 94.44 89 ALA A O 1
ATOM 731 N N . ASP A 1 90 ? -10.195 2.054 3.584 1.00 96.25 90 ASP A N 1
ATOM 732 C CA . ASP A 1 90 ? -9.965 2.388 2.180 1.00 96.25 90 ASP A CA 1
ATOM 733 C C . ASP A 1 90 ? -8.583 1.942 1.721 1.00 96.25 90 ASP A C 1
ATOM 735 O O . ASP A 1 90 ? -7.618 1.979 2.486 1.00 96.25 90 ASP A O 1
ATOM 739 N N . MET A 1 91 ? -8.485 1.575 0.448 1.00 97.62 91 MET A N 1
ATOM 740 C CA . MET A 1 91 ? -7.221 1.311 -0.228 1.00 97.62 91 MET A CA 1
ATOM 741 C C . MET A 1 91 ? -7.245 1.955 -1.612 1.00 97.62 91 MET A C 1
ATOM 743 O O . MET A 1 91 ? -8.104 1.654 -2.436 1.00 97.62 91 MET A O 1
ATOM 747 N N . LEU A 1 92 ? -6.301 2.854 -1.854 1.00 97.69 92 LEU A N 1
ATOM 748 C CA . LEU A 1 92 ? -6.120 3.593 -3.095 1.00 97.69 92 LEU A CA 1
ATOM 749 C C . LEU A 1 92 ? -4.916 3.022 -3.836 1.00 97.69 92 LEU A C 1
ATOM 751 O O . LEU A 1 92 ? -3.862 2.816 -3.231 1.00 97.69 92 LEU A O 1
ATOM 755 N N . TRP A 1 93 ? -5.076 2.774 -5.133 1.00 97.62 93 TRP A N 1
ATOM 756 C CA . TRP A 1 93 ? -3.979 2.446 -6.031 1.00 97.62 93 TRP A CA 1
ATOM 757 C C . TRP A 1 93 ? -3.533 3.703 -6.749 1.00 97.62 93 TRP A C 1
ATOM 759 O O . TRP A 1 93 ? -4.292 4.293 -7.525 1.00 97.62 93 TRP A O 1
ATOM 769 N N . CYS A 1 94 ? -2.288 4.086 -6.519 1.00 96.94 94 CYS A N 1
ATOM 770 C CA . CYS A 1 94 ? -1.777 5.373 -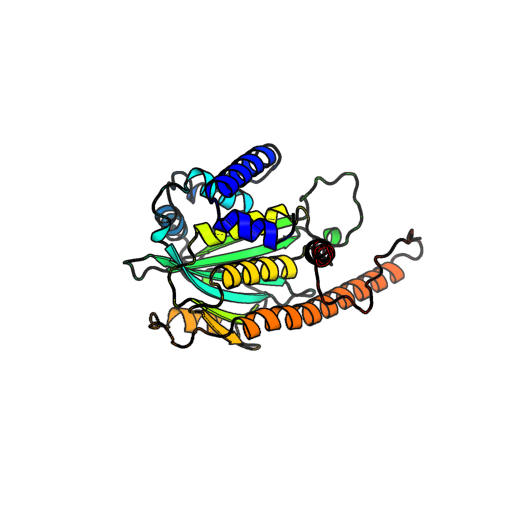6.934 1.00 96.94 94 CYS A CA 1
ATOM 771 C C . CYS A 1 94 ? -0.554 5.219 -7.834 1.00 96.94 94 CYS A C 1
ATOM 773 O O . CYS A 1 94 ? 0.199 4.248 -7.734 1.00 96.94 94 CYS A O 1
ATOM 775 N N . VAL A 1 95 ? -0.382 6.194 -8.718 1.00 95.25 95 VAL A N 1
ATOM 776 C CA . VAL A 1 95 ? 0.731 6.274 -9.656 1.00 95.25 95 VAL A CA 1
ATOM 777 C C . VAL A 1 95 ? 1.360 7.648 -9.531 1.00 95.25 95 VAL A C 1
ATOM 779 O O . VAL A 1 95 ? 0.678 8.666 -9.602 1.00 95.25 95 VAL A O 1
ATOM 782 N N . GLU A 1 96 ? 2.666 7.666 -9.335 1.00 94.69 96 GLU A N 1
ATOM 783 C CA . GLU A 1 96 ? 3.505 8.850 -9.395 1.00 94.69 96 GLU A CA 1
ATOM 784 C C . GLU A 1 96 ? 4.116 8.912 -10.800 1.00 94.69 96 GLU A C 1
ATOM 786 O O . GLU A 1 96 ? 4.825 7.994 -11.232 1.00 94.69 96 GLU A O 1
ATOM 791 N N . LEU A 1 97 ? 3.752 9.956 -11.547 1.00 90.12 97 LEU A N 1
ATOM 792 C CA . LEU A 1 97 ? 4.111 10.119 -12.951 1.00 90.12 97 LEU A CA 1
ATOM 793 C C . LEU A 1 97 ? 5.548 10.634 -13.062 1.00 90.12 97 LEU A C 1
ATOM 795 O O . LEU A 1 97 ? 5.824 11.820 -12.889 1.00 90.12 97 LEU A O 1
ATOM 799 N N . ARG A 1 98 ? 6.454 9.711 -13.382 1.00 83.44 98 ARG A N 1
ATOM 800 C CA . ARG A 1 98 ? 7.886 9.946 -13.623 1.00 83.44 98 ARG A CA 1
ATOM 801 C C . ARG A 1 98 ? 8.244 9.514 -15.048 1.00 83.44 98 ARG A C 1
ATOM 803 O O . ARG A 1 98 ? 7.374 9.173 -15.842 1.00 83.44 98 ARG A O 1
ATOM 810 N N . GLY A 1 99 ? 9.541 9.458 -15.364 1.00 76.12 99 GLY A N 1
ATOM 811 C CA . GLY A 1 99 ? 10.013 8.790 -16.585 1.00 76.12 99 GLY A CA 1
ATOM 812 C C . GLY A 1 99 ? 9.601 7.309 -16.648 1.00 76.12 99 GLY A C 1
ATOM 813 O O . GLY A 1 99 ? 9.195 6.827 -17.700 1.00 76.12 99 GLY A O 1
ATOM 814 N N . ILE A 1 100 ? 9.646 6.607 -15.510 1.00 81.44 100 ILE A N 1
ATOM 815 C CA . ILE A 1 100 ? 9.029 5.290 -15.313 1.00 81.44 100 ILE A CA 1
ATOM 816 C C . ILE A 1 100 ? 8.034 5.443 -14.169 1.00 81.44 100 ILE A C 1
ATOM 818 O O . ILE A 1 100 ? 8.449 5.762 -13.056 1.00 81.44 100 ILE A O 1
ATOM 822 N N . ASP A 1 101 ? 6.749 5.228 -14.454 1.00 89.31 101 ASP A N 1
ATOM 823 C CA . ASP A 1 101 ? 5.674 5.275 -13.459 1.00 89.31 101 ASP A CA 1
ATOM 824 C C . ASP A 1 101 ? 6.064 4.517 -12.183 1.00 89.31 101 ASP A C 1
ATOM 826 O O . ASP A 1 101 ? 6.467 3.348 -12.227 1.00 89.31 101 ASP A O 1
ATOM 830 N N . HIS A 1 102 ? 5.892 5.171 -11.038 1.00 93.38 102 HIS A N 1
ATOM 831 C CA . HIS A 1 102 ? 6.076 4.543 -9.738 1.00 93.38 102 HIS A CA 1
ATOM 832 C C . HIS A 1 102 ? 4.720 4.265 -9.097 1.00 93.38 102 HIS A C 1
ATOM 834 O O . HIS A 1 102 ? 3.914 5.173 -8.905 1.00 93.38 102 HIS A O 1
ATOM 840 N N . GLU A 1 103 ? 4.451 2.998 -8.786 1.00 95.44 103 GLU A N 1
ATOM 841 C CA . GLU A 1 103 ? 3.153 2.563 -8.267 1.00 95.44 103 GLU A CA 1
ATOM 842 C C . GLU A 1 103 ? 3.219 2.269 -6.771 1.00 95.44 103 GLU A C 1
ATOM 844 O O . GLU A 1 103 ? 4.133 1.598 -6.283 1.00 95.44 103 GLU A O 1
ATOM 849 N N . PHE A 1 104 ? 2.219 2.753 -6.041 1.00 97.50 104 PHE A N 1
ATOM 850 C CA . PHE A 1 104 ? 2.143 2.641 -4.589 1.00 97.50 104 PHE A CA 1
ATOM 851 C C . PHE A 1 104 ? 0.694 2.527 -4.121 1.00 97.50 104 PHE A C 1
ATOM 853 O O . PHE A 1 104 ? -0.248 2.774 -4.878 1.00 97.50 104 PHE A O 1
ATOM 860 N N . LEU A 1 105 ? 0.510 2.140 -2.859 1.00 98.38 105 LEU A N 1
ATOM 861 C CA . LEU A 1 105 ? -0.812 2.080 -2.243 1.00 98.38 105 LEU A CA 1
ATOM 862 C C . LEU A 1 105 ? -0.919 3.102 -1.117 1.00 98.38 105 LEU A C 1
ATOM 864 O O . LEU A 1 105 ? -0.009 3.212 -0.297 1.00 98.38 105 LEU A O 1
ATOM 868 N N . ILE A 1 106 ? -2.055 3.792 -1.041 1.00 98.31 106 ILE A N 1
ATOM 869 C CA . ILE A 1 106 ? -2.450 4.566 0.138 1.00 98.31 106 ILE A CA 1
ATOM 870 C C . ILE A 1 106 ? -3.598 3.840 0.833 1.00 98.31 106 ILE A C 1
ATOM 872 O O . ILE A 1 106 ? -4.620 3.534 0.230 1.00 98.31 106 ILE A O 1
ATOM 876 N N . LEU A 1 107 ? -3.435 3.574 2.119 1.00 98.06 107 LEU A N 1
ATOM 877 C CA . LEU A 1 107 ? -4.386 2.883 2.971 1.00 98.06 107 LEU A CA 1
ATOM 878 C C . LEU A 1 107 ? -4.951 3.872 3.985 1.00 98.06 107 LEU A C 1
ATOM 880 O O . LEU A 1 107 ? -4.191 4.591 4.632 1.00 98.06 107 LEU A O 1
ATOM 884 N N . ARG A 1 108 ? -6.266 3.867 4.187 1.00 96.81 108 ARG A N 1
ATOM 885 C CA . ARG A 1 108 ? -6.893 4.552 5.320 1.00 96.81 108 ARG A CA 1
ATOM 886 C C . ARG A 1 108 ? -7.299 3.521 6.353 1.00 96.81 108 ARG A C 1
ATOM 888 O O . ARG A 1 108 ? -8.102 2.634 6.064 1.00 96.81 108 ARG A O 1
ATOM 895 N N . VAL A 1 109 ? -6.781 3.664 7.564 1.00 95.06 109 VAL A N 1
ATOM 896 C CA . VAL A 1 109 ? -7.169 2.841 8.708 1.00 95.06 109 VAL A CA 1
ATOM 897 C C . VAL A 1 109 ? -7.987 3.657 9.700 1.00 95.06 109 VAL A C 1
ATOM 899 O O . VAL A 1 109 ? -7.740 4.847 9.884 1.00 95.06 109 VAL A O 1
ATOM 902 N N . VAL A 1 110 ? -8.973 3.021 10.325 1.00 92.38 110 VAL A N 1
ATOM 903 C CA . VAL A 1 110 ? -9.903 3.646 11.270 1.00 92.38 110 VAL A CA 1
ATOM 904 C C . VAL A 1 110 ? -9.880 2.884 12.590 1.00 92.38 110 VAL A C 1
ATOM 906 O O . VAL A 1 110 ? -9.856 1.648 12.630 1.00 92.38 110 VAL A O 1
ATOM 909 N N . GLU A 1 111 ? -9.881 3.629 13.689 1.00 90.12 111 GLU A N 1
ATOM 910 C CA . GLU A 1 111 ? -9.908 3.082 15.042 1.00 90.12 111 GLU A CA 1
ATOM 911 C C . GLU A 1 111 ? -11.351 2.799 15.494 1.00 90.12 111 GLU A C 1
ATOM 913 O O . GLU A 1 111 ? -12.184 3.693 15.590 1.00 90.12 111 GLU A O 1
ATOM 918 N N . LYS A 1 112 ? -11.667 1.544 15.816 1.00 86.31 112 LYS A N 1
ATOM 919 C CA . LYS A 1 112 ? -12.968 1.093 16.313 1.00 86.31 112 LYS A CA 1
ATOM 920 C C . LYS A 1 112 ? -13.343 1.858 17.581 1.00 86.31 112 LYS A C 1
ATOM 922 O O . LYS A 1 112 ? -12.620 1.823 18.571 1.00 86.31 112 LYS A O 1
ATOM 927 N N . GLY A 1 113 ? -14.530 2.458 17.569 1.00 83.56 113 GLY A N 1
ATOM 928 C CA . GLY A 1 113 ? -15.045 3.220 18.708 1.00 83.56 113 GLY A CA 1
ATOM 929 C C . GLY A 1 113 ? -14.503 4.646 18.787 1.00 83.56 113 GLY A C 1
ATOM 930 O O . GLY A 1 113 ? -14.840 5.360 19.725 1.00 83.56 113 GLY A O 1
ATOM 931 N N . SER A 1 114 ? -13.711 5.083 17.805 1.00 83.06 114 SER A N 1
ATOM 932 C CA . SER A 1 114 ? -13.375 6.488 17.616 1.00 83.06 114 SER A CA 1
ATOM 933 C C . SER A 1 114 ? -13.639 6.906 16.167 1.00 83.06 114 SER A C 1
ATOM 935 O O . SER A 1 114 ? -13.727 6.071 15.273 1.00 83.06 114 SER A O 1
ATOM 937 N N . ASN A 1 115 ? -13.740 8.211 15.925 1.00 80.56 115 ASN A N 1
ATOM 938 C CA . ASN A 1 115 ? -13.762 8.760 14.565 1.00 80.56 115 ASN A CA 1
ATOM 939 C C . ASN A 1 115 ? -12.344 9.088 14.066 1.00 80.56 115 ASN A C 1
ATOM 941 O O . ASN A 1 115 ? -12.179 9.875 13.136 1.00 80.56 115 ASN A O 1
ATOM 945 N N . ARG A 1 116 ? -11.303 8.541 14.711 1.00 89.69 116 ARG A N 1
ATOM 946 C CA . ARG A 1 116 ? -9.915 8.783 14.317 1.00 89.69 116 ARG A CA 1
ATOM 947 C C . ARG A 1 116 ? -9.553 7.866 13.159 1.00 89.69 116 ARG A C 1
ATOM 949 O O . ARG A 1 116 ? -9.733 6.648 13.229 1.00 89.69 116 ARG A O 1
ATOM 956 N N . SER A 1 117 ? -9.004 8.465 12.109 1.00 92.62 117 SER A N 1
ATOM 957 C CA . SER A 1 117 ? -8.353 7.743 11.024 1.00 92.62 117 SER A CA 1
ATOM 958 C C . SER A 1 117 ? -6.870 8.068 10.970 1.00 92.62 117 SER A C 1
ATOM 960 O O . SER A 1 117 ? -6.424 9.118 11.427 1.00 92.62 117 SER A O 1
ATOM 962 N N . SER A 1 118 ? -6.099 7.151 10.409 1.00 94.44 118 SER A N 1
ATOM 963 C CA . SER A 1 118 ? -4.713 7.380 10.019 1.00 94.44 118 SER A CA 1
ATOM 964 C C . SER A 1 118 ? -4.527 6.897 8.593 1.00 94.44 118 SER A C 1
ATOM 966 O O . SER A 1 118 ? -5.227 5.994 8.128 1.00 94.44 118 SER A O 1
ATOM 968 N N . TRP A 1 119 ? -3.584 7.512 7.904 1.00 96.62 119 TRP A N 1
ATOM 969 C CA . TRP A 1 119 ? -3.277 7.213 6.521 1.00 96.62 119 TRP A CA 1
ATOM 970 C C . TRP A 1 119 ? -1.892 6.596 6.433 1.00 96.62 119 TRP A C 1
ATOM 972 O O . TRP A 1 119 ? -0.970 7.015 7.133 1.00 96.62 119 TRP A O 1
ATOM 982 N N . ILE A 1 120 ? -1.759 5.577 5.591 1.00 97.25 120 ILE A N 1
ATOM 983 C CA . ILE A 1 120 ? -0.534 4.805 5.425 1.00 97.25 120 ILE A CA 1
ATOM 984 C C . ILE A 1 120 ? -0.230 4.687 3.934 1.00 97.25 120 ILE A C 1
ATOM 986 O O . ILE A 1 120 ? -0.973 4.033 3.211 1.00 97.25 120 ILE A O 1
ATOM 990 N N . ARG A 1 121 ? 0.874 5.264 3.465 1.00 97.44 121 ARG A N 1
ATOM 991 C CA . ARG A 1 121 ? 1.427 4.978 2.135 1.00 97.44 121 ARG A CA 1
ATOM 992 C C . ARG A 1 121 ? 2.388 3.808 2.262 1.00 97.44 121 ARG A C 1
ATOM 994 O O . ARG A 1 121 ? 3.262 3.832 3.121 1.00 97.44 121 ARG A O 1
ATOM 1001 N N . ILE A 1 122 ? 2.235 2.796 1.419 1.00 97.75 122 ILE A N 1
ATOM 1002 C CA . ILE A 1 122 ? 3.196 1.701 1.289 1.00 97.75 122 ILE A CA 1
ATOM 1003 C C . ILE A 1 122 ? 3.713 1.647 -0.138 1.00 97.75 122 ILE A C 1
ATOM 1005 O O . ILE A 1 122 ? 2.945 1.692 -1.101 1.00 97.75 122 ILE A O 1
ATOM 1009 N N . GLU A 1 123 ? 5.025 1.532 -0.273 1.00 96.00 123 GLU A N 1
ATOM 1010 C CA . GLU A 1 123 ? 5.667 1.484 -1.576 1.00 96.00 123 GLU A CA 1
ATOM 1011 C C . GLU A 1 123 ? 6.940 0.651 -1.550 1.00 96.00 123 GLU A C 1
ATOM 1013 O O . GLU A 1 123 ? 7.580 0.480 -0.511 1.00 96.00 123 GLU A O 1
ATOM 1018 N N . ARG A 1 124 ? 7.293 0.140 -2.727 1.00 94.56 124 ARG A N 1
ATOM 1019 C CA . ARG A 1 124 ? 8.599 -0.437 -3.009 1.00 94.56 124 ARG A CA 1
ATOM 1020 C C . ARG A 1 124 ? 9.284 0.436 -4.034 1.00 94.56 124 ARG A C 1
ATOM 1022 O O . ARG A 1 124 ? 8.777 0.560 -5.142 1.00 94.56 124 ARG A O 1
ATOM 1029 N N . ASP A 1 125 ? 10.457 0.936 -3.702 1.00 90.81 125 ASP A N 1
ATOM 1030 C CA . ASP A 1 125 ? 11.290 1.734 -4.589 1.00 90.81 125 ASP A CA 1
ATOM 1031 C C . ASP A 1 125 ? 12.695 1.120 -4.720 1.00 90.81 125 ASP A C 1
ATOM 1033 O O . ASP A 1 125 ? 13.048 0.144 -4.045 1.00 90.81 125 ASP A O 1
ATOM 1037 N N . THR A 1 126 ? 13.500 1.687 -5.612 1.00 84.25 126 THR A N 1
ATOM 1038 C CA . THR A 1 126 ? 14.929 1.418 -5.740 1.00 84.25 126 THR A CA 1
ATOM 1039 C C . THR A 1 126 ? 15.739 2.632 -5.299 1.00 84.25 126 THR A C 1
ATOM 1041 O O . THR A 1 126 ? 15.379 3.774 -5.564 1.00 84.25 126 THR A O 1
ATOM 1044 N N . HIS A 1 127 ? 16.889 2.403 -4.663 1.00 73.81 127 HIS A N 1
ATOM 1045 C CA . HIS A 1 127 ? 17.832 3.487 -4.358 1.00 73.81 127 HIS A CA 1
ATOM 1046 C C . HIS A 1 127 ? 18.445 4.110 -5.621 1.00 73.81 127 HIS A C 1
ATOM 1048 O O . HIS A 1 127 ? 18.945 5.231 -5.582 1.00 73.81 127 HIS A O 1
ATOM 1054 N N . SER A 1 128 ? 18.450 3.374 -6.737 1.00 71.88 128 SER A N 1
ATOM 1055 C CA . SER A 1 128 ? 18.959 3.856 -8.016 1.00 71.88 128 SER A CA 1
ATOM 1056 C C . SER A 1 128 ? 18.425 3.015 -9.175 1.00 71.88 128 SER A C 1
ATOM 1058 O O . SER A 1 128 ? 18.572 1.788 -9.199 1.00 71.88 128 SER A O 1
ATOM 1060 N N . TRP A 1 129 ? 17.873 3.677 -10.192 1.00 70.31 129 TRP A N 1
ATOM 1061 C CA . TRP A 1 129 ? 17.396 3.030 -11.420 1.00 70.31 129 TRP A CA 1
ATOM 1062 C C . TRP A 1 129 ? 18.507 2.326 -12.207 1.00 70.31 129 TRP A C 1
ATOM 1064 O O . TRP A 1 129 ? 18.249 1.290 -12.817 1.00 70.31 129 TRP A O 1
ATOM 1074 N N . LEU A 1 130 ? 19.762 2.786 -12.093 1.00 65.56 130 LEU A N 1
ATOM 1075 C CA . LEU A 1 130 ? 20.934 2.096 -12.662 1.00 65.56 130 LEU A CA 1
ATOM 1076 C C . LEU A 1 130 ? 21.086 0.667 -12.131 1.00 65.56 130 LEU A C 1
ATOM 1078 O O . LEU A 1 130 ? 21.746 -0.173 -12.730 1.00 65.56 130 LEU A O 1
ATOM 1082 N N . THR A 1 131 ? 20.486 0.399 -10.977 1.00 63.31 131 THR A N 1
ATOM 1083 C CA . THR A 1 131 ? 20.602 -0.858 -10.243 1.00 63.31 131 THR A CA 1
ATOM 1084 C C . THR A 1 131 ? 19.310 -1.672 -10.305 1.00 63.31 131 THR A C 1
ATOM 1086 O O . THR A 1 131 ? 19.251 -2.767 -9.754 1.00 63.31 131 THR A O 1
ATOM 1089 N N . ALA A 1 132 ? 18.281 -1.142 -10.979 1.00 66.50 132 ALA A N 1
ATOM 1090 C CA . ALA A 1 132 ? 17.018 -1.823 -11.251 1.00 66.50 132 ALA A CA 1
ATOM 1091 C C . ALA A 1 132 ? 17.098 -2.739 -12.485 1.00 66.50 132 ALA A C 1
ATOM 1093 O O . ALA A 1 132 ? 16.313 -3.685 -12.596 1.00 66.50 132 ALA A O 1
ATOM 1094 N N . ILE A 1 133 ? 18.052 -2.479 -13.388 1.00 67.69 133 ILE A N 1
ATOM 1095 C CA . ILE A 1 133 ? 18.389 -3.384 -14.491 1.00 67.69 133 ILE A CA 1
ATOM 1096 C C . ILE A 1 133 ? 19.104 -4.605 -13.889 1.00 67.69 133 ILE A C 1
ATOM 1098 O O . ILE A 1 133 ? 20.010 -4.423 -13.072 1.00 67.69 133 ILE A O 1
ATOM 1102 N N . PRO A 1 134 ? 18.720 -5.841 -14.258 1.00 58.53 134 PRO A N 1
ATOM 1103 C CA . PRO A 1 134 ? 19.281 -7.071 -13.706 1.00 58.53 134 PRO A CA 1
ATOM 1104 C C . PRO A 1 134 ? 20.691 -7.351 -14.242 1.00 58.53 134 PRO A C 1
ATOM 1106 O O . PRO A 1 134 ? 20.932 -8.375 -14.868 1.00 58.53 134 PRO A O 1
ATOM 1109 N N . ILE A 1 135 ? 21.632 -6.441 -14.005 1.00 61.47 135 ILE A N 1
ATOM 1110 C CA . ILE A 1 135 ? 23.050 -6.691 -14.244 1.00 61.47 135 ILE A CA 1
ATOM 1111 C C . ILE A 1 135 ? 23.600 -7.298 -12.949 1.00 61.47 135 ILE A C 1
ATOM 1113 O O . ILE A 1 135 ? 23.617 -6.610 -11.921 1.00 61.47 135 ILE A O 1
ATOM 1117 N N . PRO A 1 136 ? 24.011 -8.580 -12.945 1.00 53.84 136 PRO A N 1
ATOM 1118 C CA . PRO A 1 136 ? 24.582 -9.207 -11.764 1.00 53.84 136 PRO A CA 1
ATOM 1119 C C . PRO A 1 136 ? 25.826 -8.429 -11.337 1.00 53.84 136 PRO A C 1
ATOM 1121 O O . PRO A 1 136 ? 26.809 -8.368 -12.071 1.00 53.84 136 PRO A O 1
ATOM 1124 N N . HIS A 1 137 ? 25.790 -7.818 -10.154 1.00 57.25 137 HIS A N 1
ATOM 1125 C CA . HIS A 1 137 ? 26.965 -7.177 -9.579 1.00 57.25 137 HIS A CA 1
ATOM 1126 C C . HIS A 1 137 ? 27.470 -8.046 -8.419 1.00 57.25 137 HIS A C 1
ATOM 1128 O O . HIS A 1 137 ? 26.843 -8.042 -7.356 1.00 57.25 137 HIS A O 1
ATOM 1134 N N . PRO A 1 138 ? 28.586 -8.783 -8.579 1.00 56.31 138 PRO A N 1
ATOM 1135 C CA . PRO A 1 138 ? 29.021 -9.813 -7.626 1.00 56.31 138 PRO A CA 1
ATOM 1136 C C . PRO A 1 138 ? 29.348 -9.269 -6.226 1.00 56.31 138 PRO A C 1
ATOM 1138 O O . PRO A 1 138 ? 29.362 -10.016 -5.255 1.00 56.31 138 PRO A O 1
ATOM 1141 N N . LEU A 1 139 ? 29.577 -7.958 -6.112 1.00 59.62 139 LEU A N 1
ATOM 1142 C CA . LEU A 1 139 ? 29.942 -7.286 -4.862 1.00 59.62 139 LEU A CA 1
ATOM 1143 C C . LEU A 1 139 ? 28.760 -6.687 -4.081 1.00 59.62 139 LEU A C 1
ATOM 1145 O O . LEU A 1 139 ? 28.981 -6.077 -3.038 1.00 59.62 139 LEU A O 1
ATOM 1149 N N . ARG A 1 140 ? 27.515 -6.791 -4.569 1.00 62.94 140 ARG A N 1
ATOM 1150 C CA . ARG A 1 140 ? 26.366 -6.144 -3.910 1.00 62.94 140 ARG A CA 1
ATOM 1151 C C . ARG A 1 140 ? 25.550 -7.147 -3.093 1.00 62.94 140 ARG A C 1
ATOM 1153 O O . ARG A 1 140 ? 25.161 -8.183 -3.630 1.00 62.94 140 ARG A O 1
ATOM 1160 N N . PRO A 1 141 ? 25.257 -6.854 -1.811 1.00 60.25 141 PRO A N 1
ATOM 1161 C CA . PRO A 1 141 ? 24.466 -7.754 -0.992 1.00 60.25 141 PRO A CA 1
ATOM 1162 C C . PRO A 1 141 ? 23.027 -7.852 -1.507 1.00 60.25 141 PRO A C 1
ATOM 1164 O O . PRO A 1 141 ? 22.477 -6.922 -2.103 1.00 60.25 141 PRO A O 1
ATOM 1167 N N . VAL A 1 142 ? 22.402 -8.999 -1.247 1.00 57.41 142 VAL A N 1
ATOM 1168 C CA . VAL A 1 142 ? 20.993 -9.244 -1.573 1.00 57.41 142 VAL A CA 1
ATOM 1169 C C . VAL A 1 142 ? 20.119 -8.169 -0.917 1.00 57.41 142 VAL A C 1
ATOM 1171 O O . VAL A 1 142 ? 20.203 -7.957 0.289 1.00 57.41 142 VAL A O 1
ATOM 1174 N N . GLY A 1 143 ? 19.283 -7.501 -1.716 1.00 58.62 143 GLY A N 1
ATOM 1175 C CA . GLY A 1 143 ? 18.359 -6.458 -1.252 1.00 58.62 143 GLY A CA 1
ATOM 1176 C C . GLY A 1 143 ? 18.935 -5.055 -1.147 1.00 58.62 143 GLY A C 1
ATOM 1177 O O . GLY A 1 143 ? 18.196 -4.132 -0.829 1.00 58.62 143 GLY A O 1
ATOM 1178 N N . TRP A 1 144 ? 20.205 -4.855 -1.498 1.00 66.75 144 TRP A N 1
ATOM 1179 C CA . TRP A 1 144 ? 20.840 -3.534 -1.474 1.00 66.75 144 TRP A CA 1
ATOM 1180 C C . TRP A 1 144 ? 20.149 -2.486 -2.366 1.00 66.75 144 TRP A C 1
ATOM 1182 O O . TRP A 1 144 ? 20.201 -1.297 -2.076 1.00 66.75 144 TRP A O 1
ATOM 1192 N N . ASN A 1 145 ? 19.481 -2.912 -3.440 1.00 73.75 145 ASN A N 1
ATOM 1193 C CA . ASN A 1 145 ? 18.762 -2.018 -4.349 1.00 73.75 145 ASN A CA 1
ATOM 1194 C C . ASN A 1 145 ? 17.259 -1.891 -4.037 1.00 73.75 145 ASN A C 1
ATOM 1196 O O . ASN A 1 145 ? 16.540 -1.303 -4.835 1.00 73.75 145 ASN A O 1
ATOM 1200 N N . ARG A 1 146 ? 16.763 -2.463 -2.932 1.00 81.62 146 ARG A N 1
ATOM 1201 C CA . ARG A 1 146 ? 15.337 -2.464 -2.581 1.00 81.62 146 ARG A CA 1
ATOM 1202 C C . ARG A 1 146 ? 15.080 -1.543 -1.397 1.00 81.62 146 ARG A C 1
ATOM 1204 O O . ARG A 1 146 ? 15.680 -1.718 -0.341 1.00 81.62 146 ARG A O 1
ATOM 1211 N N . LYS A 1 147 ? 14.109 -0.647 -1.548 1.00 86.06 147 LYS A N 1
ATOM 1212 C CA . LYS A 1 147 ? 13.607 0.214 -0.483 1.00 86.06 147 LYS A CA 1
ATOM 1213 C C . LYS A 1 147 ? 12.102 -0.006 -0.317 1.00 86.06 147 LYS A C 1
ATOM 1215 O O . LYS A 1 147 ? 11.311 0.574 -1.050 1.00 86.06 147 LYS A O 1
ATOM 1220 N N . ASP A 1 148 ? 11.711 -0.847 0.639 1.00 92.69 148 ASP A N 1
ATOM 1221 C CA . ASP A 1 148 ? 10.300 -1.045 0.992 1.00 92.69 148 ASP A CA 1
ATOM 1222 C C . ASP A 1 148 ? 9.955 -0.093 2.150 1.00 92.69 148 ASP A C 1
ATOM 1224 O O . ASP A 1 148 ? 10.473 -0.236 3.262 1.00 92.69 148 ASP A O 1
ATOM 1228 N N . THR A 1 149 ? 9.107 0.906 1.900 1.00 94.06 149 THR A N 1
ATOM 1229 C CA . THR A 1 149 ? 8.768 1.959 2.873 1.00 94.06 149 THR A CA 1
ATOM 1230 C C . THR A 1 149 ? 7.294 2.001 3.221 1.00 94.06 149 THR A C 1
ATOM 1232 O O . THR A 1 149 ? 6.416 1.662 2.427 1.00 94.06 149 THR A O 1
ATOM 1235 N N . MET A 1 150 ? 7.046 2.458 4.443 1.00 94.94 150 MET A N 1
ATOM 1236 C CA . MET A 1 150 ? 5.747 2.805 4.980 1.00 94.94 150 MET A CA 1
ATOM 1237 C C . MET A 1 150 ? 5.804 4.246 5.493 1.00 94.94 150 MET A C 1
ATOM 1239 O O . MET A 1 150 ? 6.605 4.549 6.376 1.00 94.94 150 MET A O 1
ATOM 1243 N N . HIS A 1 151 ? 4.953 5.122 4.967 1.00 94.56 151 HIS A N 1
ATOM 1244 C CA . HIS A 1 151 ? 4.770 6.483 5.469 1.00 94.56 151 HIS A CA 1
ATOM 1245 C C . HIS A 1 151 ? 3.431 6.586 6.179 1.00 94.56 151 HIS A C 1
ATOM 1247 O O . HIS A 1 151 ? 2.426 6.121 5.649 1.00 94.56 151 HIS A O 1
ATOM 1253 N N . ILE A 1 152 ? 3.404 7.188 7.365 1.00 93.81 152 ILE A N 1
ATOM 1254 C CA . ILE A 1 152 ? 2.198 7.271 8.197 1.00 93.81 152 ILE A CA 1
ATOM 1255 C C . ILE A 1 152 ? 1.898 8.725 8.528 1.00 93.81 152 ILE A C 1
ATOM 1257 O O . ILE A 1 152 ? 2.791 9.457 8.953 1.00 93.81 152 ILE A O 1
ATOM 1261 N N . ALA A 1 153 ? 0.641 9.128 8.366 1.00 93.19 153 ALA A N 1
ATOM 1262 C CA . ALA A 1 153 ? 0.182 10.481 8.645 1.00 93.19 153 ALA A CA 1
ATOM 1263 C C . ALA A 1 153 ? -1.231 10.509 9.246 1.00 93.19 153 ALA A C 1
ATOM 1265 O O . ALA A 1 153 ? -1.989 9.536 9.173 1.00 93.19 153 ALA A O 1
ATOM 1266 N N . ALA A 1 154 ? -1.581 11.645 9.856 1.00 91.56 154 ALA A N 1
ATOM 1267 C CA . ALA A 1 154 ? -2.929 11.901 10.361 1.00 91.56 154 ALA A CA 1
ATOM 1268 C C . ALA A 1 154 ? -3.928 12.171 9.221 1.00 91.56 154 ALA A C 1
ATOM 1270 O O . ALA A 1 154 ? -5.066 11.709 9.280 1.00 91.56 154 ALA A O 1
ATOM 1271 N N . ASP A 1 155 ? -3.488 12.879 8.181 1.00 91.38 155 ASP A N 1
ATOM 1272 C CA . ASP A 1 155 ? -4.251 13.216 6.979 1.00 91.38 155 ASP A CA 1
ATOM 1273 C C . ASP A 1 155 ? -3.632 12.568 5.731 1.00 91.38 155 ASP A C 1
ATOM 1275 O O . ASP A 1 155 ? -2.441 12.246 5.707 1.00 91.38 155 ASP A O 1
ATOM 1279 N N . GLY A 1 156 ? -4.440 12.354 4.690 1.00 93.25 156 GLY A N 1
ATOM 1280 C CA . GLY A 1 156 ? -3.964 11.668 3.488 1.00 93.25 156 GLY A CA 1
ATOM 1281 C C . GLY A 1 156 ? -3.019 12.524 2.644 1.00 93.25 156 GLY A C 1
ATOM 1282 O O . GLY A 1 156 ? -2.141 11.988 1.970 1.00 93.25 156 GLY A O 1
ATOM 1283 N N . ARG A 1 157 ? -3.164 13.854 2.687 1.00 93.56 157 ARG A N 1
ATOM 1284 C CA . ARG A 1 157 ? -2.407 14.790 1.834 1.00 93.56 157 ARG A CA 1
ATOM 1285 C C . ARG A 1 157 ? -0.944 14.878 2.246 1.00 93.56 157 ARG A C 1
ATOM 1287 O O . ARG A 1 157 ? -0.081 14.999 1.387 1.00 93.56 157 ARG A O 1
ATOM 1294 N N . SER A 1 158 ? -0.658 14.711 3.532 1.00 92.88 158 SER A N 1
ATOM 1295 C CA . SER A 1 158 ? 0.699 14.595 4.069 1.00 92.88 158 SER A CA 1
ATOM 1296 C C . SER A 1 158 ? 1.496 13.411 3.498 1.00 92.88 158 SER A C 1
ATOM 1298 O O . SER A 1 158 ? 2.715 13.374 3.647 1.00 92.88 158 SER A O 1
ATOM 1300 N N . LEU A 1 159 ? 0.845 12.432 2.851 1.00 94.12 159 LEU A N 1
ATOM 1301 C CA . LEU A 1 159 ? 1.510 11.300 2.184 1.00 94.12 159 LEU A CA 1
ATOM 1302 C C . LEU A 1 159 ? 1.933 11.590 0.736 1.00 94.12 159 LEU A C 1
ATOM 1304 O O . LEU A 1 159 ? 2.531 10.727 0.079 1.00 94.12 159 LEU A O 1
ATOM 1308 N N . LEU A 1 160 ? 1.584 12.763 0.214 1.00 93.44 160 LEU A N 1
ATOM 1309 C CA . LEU A 1 160 ? 1.845 13.140 -1.165 1.00 93.44 160 LEU A CA 1
ATOM 1310 C C . LEU A 1 160 ? 3.215 13.801 -1.263 1.00 93.44 160 LEU A C 1
ATOM 1312 O O . LEU A 1 160 ? 3.536 14.730 -0.525 1.00 93.44 160 LEU A O 1
ATOM 1316 N N . LYS A 1 161 ? 4.037 13.308 -2.191 1.00 89.75 161 LYS A N 1
ATOM 1317 C CA . LYS A 1 161 ? 5.331 13.923 -2.497 1.00 89.75 161 LYS A CA 1
ATOM 1318 C C . LYS A 1 161 ? 5.113 15.235 -3.248 1.00 89.75 161 LYS A C 1
ATOM 1320 O O . LYS A 1 161 ? 4.294 15.301 -4.162 1.00 89.75 161 LYS A O 1
ATOM 1325 N N . SER A 1 162 ? 5.843 16.278 -2.867 1.00 86.12 162 SER A N 1
ATOM 1326 C CA . SER A 1 162 ? 5.855 17.535 -3.610 1.00 86.12 162 SER A CA 1
ATOM 1327 C C . SER A 1 162 ? 6.685 17.395 -4.889 1.00 86.12 162 SER A C 1
ATOM 1329 O O . SER A 1 162 ? 7.690 16.690 -4.917 1.00 86.12 162 SER A O 1
ATOM 1331 N N . GLY A 1 163 ? 6.273 18.090 -5.950 1.00 84.50 163 GLY A N 1
ATOM 1332 C CA . GLY A 1 163 ? 7.056 18.212 -7.185 1.00 84.50 163 GLY A CA 1
ATOM 1333 C C . GLY A 1 163 ? 6.805 17.142 -8.248 1.00 84.50 163 GLY A C 1
ATOM 1334 O O . GLY A 1 163 ? 7.291 17.302 -9.363 1.00 84.50 163 GLY A O 1
ATOM 1335 N N . GLU A 1 164 ? 6.011 16.109 -7.959 1.00 85.88 164 GLU A N 1
ATOM 1336 C CA . GLU A 1 164 ? 5.677 15.068 -8.932 1.00 85.88 164 GLU A CA 1
ATOM 1337 C C . GLU A 1 164 ? 4.158 14.841 -9.025 1.00 85.88 164 GLU A C 1
ATOM 1339 O O . GLU A 1 164 ? 3.504 14.656 -7.990 1.00 85.88 164 GLU A O 1
ATOM 1344 N N . PRO A 1 165 ? 3.568 14.844 -10.240 1.00 92.06 165 PRO A N 1
ATOM 1345 C CA . PRO A 1 165 ? 2.145 14.583 -10.407 1.00 92.06 165 PRO A CA 1
ATOM 1346 C C . PRO A 1 165 ? 1.787 13.173 -9.935 1.00 92.06 165 PRO A C 1
ATOM 1348 O O . PRO A 1 165 ? 2.392 12.187 -10.360 1.00 92.06 165 PRO A O 1
ATOM 1351 N N . GLN A 1 166 ? 0.771 13.072 -9.084 1.00 94.38 166 GLN A N 1
ATOM 1352 C CA . GLN A 1 166 ? 0.277 11.800 -8.565 1.00 94.38 166 GLN A CA 1
ATOM 1353 C C . GLN A 1 166 ? -1.201 11.625 -8.914 1.00 94.38 166 GLN A C 1
ATOM 1355 O O . GLN A 1 166 ? -2.017 12.535 -8.766 1.00 94.38 166 GLN A O 1
ATOM 1360 N N . GLN A 1 167 ? -1.544 10.431 -9.383 1.00 95.81 167 GLN A N 1
ATOM 1361 C CA . GLN A 1 167 ? -2.890 10.064 -9.807 1.00 95.81 167 GLN A CA 1
ATOM 1362 C C . GLN A 1 167 ? -3.380 8.855 -9.022 1.00 95.81 167 GLN A C 1
ATOM 1364 O O . GLN A 1 167 ? -2.601 7.980 -8.642 1.00 95.81 167 GLN A O 1
ATOM 1369 N N . CYS A 1 168 ? -4.687 8.787 -8.796 1.00 96.12 168 CYS A N 1
ATOM 1370 C CA . CYS A 1 168 ? -5.332 7.613 -8.223 1.00 96.12 168 CYS A CA 1
ATOM 1371 C C . CYS A 1 168 ? -6.092 6.879 -9.326 1.00 96.12 168 CYS A C 1
ATOM 1373 O O . CYS A 1 168 ? -7.036 7.422 -9.883 1.00 96.12 168 CYS A O 1
ATOM 1375 N N . HIS A 1 169 ? -5.694 5.648 -9.634 1.00 94.50 169 HIS A N 1
ATOM 1376 C CA . HIS A 1 169 ? -6.317 4.863 -10.702 1.00 94.50 169 HIS A CA 1
ATOM 1377 C C . HIS A 1 169 ? -7.526 4.065 -10.214 1.00 94.50 169 HIS A C 1
ATOM 1379 O O . HIS A 1 169 ? -8.492 3.863 -10.956 1.00 94.50 169 HIS A O 1
ATOM 1385 N N . ALA A 1 170 ? -7.463 3.587 -8.973 1.00 95.25 170 ALA A N 1
ATOM 1386 C CA . ALA A 1 170 ? -8.489 2.738 -8.397 1.00 95.25 170 ALA A CA 1
ATOM 1387 C C . ALA A 1 170 ? -8.621 2.955 -6.896 1.00 95.25 170 ALA A C 1
ATOM 1389 O O . ALA A 1 170 ? -7.652 3.253 -6.197 1.00 95.25 170 ALA A O 1
ATOM 1390 N N . HIS A 1 171 ? -9.827 2.727 -6.399 1.00 95.12 171 HIS A N 1
ATOM 1391 C CA . HIS A 1 171 ? -10.171 2.845 -4.994 1.00 95.12 171 HIS A CA 1
ATOM 1392 C C . HIS A 1 171 ? -11.016 1.643 -4.577 1.00 95.12 171 HIS A C 1
ATOM 1394 O O . HIS A 1 171 ? -11.983 1.283 -5.242 1.00 95.12 171 HIS A O 1
ATOM 1400 N N . ILE A 1 172 ? -10.621 1.003 -3.480 1.00 93.94 172 ILE A N 1
ATOM 1401 C CA . ILE A 1 172 ? -11.416 0.001 -2.777 1.00 93.94 172 ILE A CA 1
ATOM 1402 C C . ILE A 1 172 ? -11.924 0.600 -1.477 1.00 93.94 172 ILE A C 1
ATOM 1404 O O . ILE A 1 172 ? -11.145 1.131 -0.681 1.00 93.94 172 ILE A O 1
ATOM 1408 N N . ILE A 1 173 ? -13.219 0.433 -1.244 1.00 93.25 173 ILE A N 1
ATOM 1409 C CA . ILE A 1 173 ? -13.886 0.759 0.011 1.00 93.25 173 ILE A CA 1
ATOM 1410 C C . ILE A 1 173 ? -14.195 -0.552 0.719 1.00 93.25 173 ILE A C 1
ATOM 1412 O O . ILE A 1 173 ? -14.851 -1.421 0.151 1.00 93.25 173 ILE A O 1
ATOM 1416 N N . PHE A 1 174 ? -13.747 -0.696 1.961 1.00 91.19 174 PHE A N 1
ATOM 1417 C CA . PHE A 1 174 ? -14.049 -1.853 2.794 1.00 91.19 174 PHE A CA 1
ATOM 1418 C C . PHE A 1 174 ? -15.188 -1.512 3.755 1.00 91.19 174 PHE A C 1
ATOM 1420 O O . PHE A 1 174 ? -15.040 -0.700 4.665 1.00 91.19 174 PHE A O 1
ATOM 1427 N N . HIS A 1 175 ? -16.337 -2.161 3.576 1.00 87.00 175 HIS A N 1
ATOM 1428 C CA . HIS A 1 175 ? -17.504 -1.992 4.450 1.00 87.00 175 HIS A CA 1
ATOM 1429 C C . HIS A 1 175 ? -17.440 -2.877 5.694 1.00 87.00 175 HIS A C 1
ATOM 1431 O O . HIS A 1 175 ? -18.137 -2.632 6.680 1.00 87.00 175 HIS A O 1
ATOM 1437 N N . HIS A 1 176 ? -16.623 -3.927 5.653 1.00 79.50 176 HIS A N 1
ATOM 1438 C CA . HIS A 1 176 ? -16.401 -4.788 6.800 1.00 79.50 176 HIS A CA 1
ATOM 1439 C C . HIS A 1 176 ? -15.086 -4.469 7.496 1.00 79.50 176 HIS A C 1
ATOM 1441 O O . HIS A 1 176 ? -14.033 -4.366 6.875 1.00 79.50 176 HIS A O 1
ATOM 1447 N N . ARG A 1 177 ? -15.132 -4.460 8.827 1.00 83.31 177 ARG A N 1
ATOM 1448 C CA . ARG A 1 177 ? -13.969 -4.249 9.698 1.00 83.31 177 ARG A CA 1
ATOM 1449 C C . ARG A 1 177 ? -13.117 -5.520 9.878 1.00 83.31 177 ARG A C 1
ATOM 1451 O O . ARG A 1 177 ? -12.589 -5.748 10.961 1.00 83.31 177 ARG A O 1
ATOM 1458 N N . TYR A 1 178 ? -13.043 -6.380 8.855 1.00 81.69 178 TYR A N 1
ATOM 1459 C CA . TYR A 1 178 ? -12.326 -7.665 8.920 1.00 81.69 178 TYR A CA 1
ATOM 1460 C C . TYR A 1 178 ? -10.824 -7.526 8.684 1.00 81.69 178 TYR A C 1
ATOM 1462 O O . TYR A 1 178 ? -10.046 -8.303 9.229 1.00 81.69 178 TYR A O 1
ATOM 1470 N N . LEU A 1 179 ? -10.415 -6.557 7.865 1.00 90.06 179 LEU A N 1
ATOM 1471 C CA . LEU A 1 179 ? -9.007 -6.319 7.586 1.00 90.06 179 LEU A CA 1
ATOM 1472 C C . LEU A 1 179 ? -8.439 -5.408 8.663 1.00 90.06 179 LEU A C 1
ATOM 1474 O O . LEU A 1 179 ? -8.882 -4.272 8.801 1.00 90.06 179 LEU A O 1
ATOM 1478 N N . THR A 1 180 ? -7.466 -5.901 9.419 1.00 91.12 180 THR A N 1
ATOM 1479 C CA . THR A 1 180 ? -6.799 -5.151 10.488 1.00 91.12 180 THR A CA 1
ATOM 1480 C C . THR A 1 180 ? -5.382 -4.761 10.078 1.00 91.12 180 THR A C 1
ATOM 1482 O O . THR A 1 180 ? -4.871 -5.187 9.036 1.00 91.12 180 THR A O 1
ATOM 1485 N N . LEU A 1 181 ? -4.692 -3.983 10.916 1.00 89.69 181 LEU A N 1
ATOM 1486 C CA . LEU A 1 181 ? -3.255 -3.753 10.725 1.00 89.69 181 LEU A CA 1
ATOM 1487 C C . LEU A 1 181 ? -2.429 -5.049 10.773 1.00 89.69 181 LEU A C 1
ATOM 1489 O O . LEU A 1 181 ? -1.404 -5.135 10.096 1.00 89.69 181 LEU A O 1
ATOM 1493 N N . ALA A 1 182 ? -2.898 -6.085 11.474 1.00 88.31 182 ALA A N 1
ATOM 1494 C CA . ALA A 1 182 ? -2.281 -7.408 11.424 1.00 88.31 182 ALA A CA 1
ATOM 1495 C C . ALA A 1 182 ? -2.458 -8.065 10.044 1.00 88.31 182 ALA A C 1
ATOM 1497 O O . ALA A 1 182 ? -1.511 -8.644 9.514 1.00 88.31 182 ALA A O 1
ATOM 1498 N N . SER A 1 183 ? -3.625 -7.914 9.402 1.00 90.81 183 SER A N 1
ATOM 1499 C CA . SER A 1 183 ? -3.839 -8.368 8.018 1.00 90.81 183 SER A CA 1
ATOM 1500 C C . SER A 1 183 ? -2.867 -7.690 7.047 1.00 90.81 183 SER A C 1
ATOM 1502 O O . SER A 1 183 ? -2.275 -8.359 6.197 1.00 90.81 183 SER A O 1
ATOM 1504 N N . ILE A 1 184 ? -2.653 -6.379 7.211 1.00 93.62 184 ILE A N 1
ATOM 1505 C CA . ILE A 1 184 ? -1.685 -5.602 6.422 1.00 93.62 184 ILE A CA 1
ATOM 1506 C C . ILE A 1 184 ? -0.257 -6.100 6.678 1.00 93.62 184 ILE A C 1
ATOM 1508 O O . ILE A 1 184 ? 0.463 -6.385 5.723 1.00 93.62 184 ILE A O 1
ATOM 1512 N N . SER A 1 185 ? 0.142 -6.274 7.942 1.00 92.62 185 SER A N 1
ATOM 1513 C CA . SER A 1 185 ? 1.471 -6.787 8.296 1.00 92.62 185 SER A CA 1
ATOM 1514 C C . SER A 1 185 ? 1.731 -8.178 7.709 1.00 92.62 185 SER A C 1
ATOM 1516 O O . SER A 1 185 ? 2.719 -8.377 7.004 1.00 92.62 185 SER A O 1
ATOM 1518 N N . ASN A 1 186 ? 0.805 -9.124 7.885 1.00 91.06 186 ASN A N 1
ATOM 1519 C CA . ASN A 1 186 ? 0.932 -10.479 7.341 1.00 91.06 186 ASN A CA 1
ATOM 1520 C C . ASN A 1 186 ? 1.084 -10.475 5.814 1.00 91.06 186 ASN A C 1
ATOM 1522 O O . ASN A 1 186 ? 1.900 -11.213 5.251 1.00 91.06 186 ASN A O 1
ATOM 1526 N N . ARG A 1 187 ? 0.324 -9.611 5.133 1.00 94.00 187 ARG A N 1
ATOM 1527 C CA . ARG A 1 187 ? 0.417 -9.437 3.684 1.00 94.00 187 ARG A CA 1
ATOM 1528 C C . ARG A 1 187 ? 1.774 -8.881 3.266 1.00 94.00 187 ARG A C 1
ATOM 1530 O O . ARG A 1 187 ? 2.386 -9.423 2.343 1.00 94.00 187 ARG A O 1
ATOM 1537 N N . LEU A 1 188 ? 2.239 -7.824 3.928 1.00 94.44 188 LEU A N 1
ATOM 1538 C CA . LEU A 1 188 ? 3.543 -7.221 3.666 1.00 94.44 188 LEU A CA 1
ATOM 1539 C C . LEU A 1 188 ? 4.666 -8.228 3.919 1.00 94.44 188 LEU A C 1
ATOM 1541 O O . LEU A 1 188 ? 5.547 -8.365 3.078 1.00 94.44 188 LEU A O 1
ATOM 1545 N N . HIS A 1 189 ? 4.588 -9.010 4.994 1.00 90.88 189 HIS A N 1
ATOM 1546 C CA . HIS A 1 189 ? 5.570 -10.044 5.300 1.00 90.88 189 HIS A CA 1
ATOM 1547 C C . HIS A 1 189 ? 5.721 -11.047 4.154 1.00 90.88 189 HIS A C 1
ATOM 1549 O O . HIS A 1 189 ? 6.836 -11.331 3.717 1.00 90.88 189 HIS A O 1
ATOM 1555 N N . PHE A 1 190 ? 4.611 -11.556 3.614 1.00 89.75 190 PHE A N 1
ATOM 1556 C CA . PHE A 1 190 ? 4.666 -12.455 2.462 1.00 89.75 190 PHE A CA 1
ATOM 1557 C C . PHE A 1 190 ? 5.245 -11.760 1.222 1.00 89.75 190 PHE A C 1
ATOM 1559 O O . PHE A 1 190 ? 6.109 -12.316 0.544 1.00 89.75 190 PHE A O 1
ATOM 1566 N N . THR A 1 191 ? 4.784 -10.544 0.912 1.00 90.94 191 THR A N 1
ATOM 1567 C CA . THR A 1 191 ? 5.223 -9.805 -0.281 1.00 90.94 191 THR A CA 1
ATOM 1568 C C . THR A 1 191 ? 6.726 -9.487 -0.230 1.00 90.94 191 THR A C 1
ATOM 1570 O O . THR A 1 191 ? 7.437 -9.672 -1.218 1.00 90.94 191 THR A O 1
ATOM 1573 N N . VAL A 1 192 ? 7.243 -9.065 0.924 1.00 89.50 192 VAL A N 1
ATOM 1574 C CA . VAL A 1 192 ? 8.667 -8.745 1.120 1.00 89.50 192 VAL A CA 1
ATOM 1575 C C . VAL A 1 192 ? 9.535 -10.007 1.114 1.00 89.50 192 VAL A C 1
ATOM 1577 O O . VAL A 1 192 ? 10.644 -9.981 0.576 1.00 89.50 192 VAL A O 1
ATOM 1580 N N . ALA A 1 193 ? 9.038 -11.126 1.650 1.00 86.81 193 ALA A N 1
ATOM 1581 C CA . ALA A 1 193 ? 9.776 -12.389 1.685 1.00 86.81 193 ALA A CA 1
ATOM 1582 C C . ALA A 1 193 ? 10.021 -12.993 0.290 1.00 86.81 193 ALA A C 1
ATOM 1584 O O . ALA A 1 193 ? 11.068 -13.606 0.069 1.00 86.81 193 ALA A O 1
ATOM 1585 N N . LEU A 1 194 ? 9.087 -12.808 -0.651 1.00 86.12 194 LEU A N 1
ATOM 1586 C CA . LEU A 1 194 ? 9.211 -13.318 -2.023 1.00 86.12 194 LEU A CA 1
ATOM 1587 C C . LEU A 1 194 ? 10.179 -12.514 -2.897 1.00 86.12 194 LEU A C 1
ATOM 1589 O O . LEU A 1 194 ? 10.745 -13.056 -3.842 1.00 86.12 194 LEU A O 1
ATOM 1593 N N . ALA A 1 195 ? 10.372 -11.236 -2.592 1.00 84.81 195 ALA A N 1
ATOM 1594 C CA . ALA A 1 195 ? 11.079 -10.311 -3.463 1.00 84.81 195 ALA A CA 1
ATOM 1595 C C . ALA A 1 195 ? 12.232 -9.649 -2.719 1.00 84.81 195 ALA A C 1
ATOM 1597 O O . ALA A 1 195 ? 12.118 -8.533 -2.209 1.00 84.81 195 ALA A O 1
ATOM 1598 N N . LYS A 1 196 ? 13.346 -10.377 -2.641 1.00 81.75 196 LYS A N 1
ATOM 1599 C CA . LYS A 1 196 ? 14.532 -9.971 -1.878 1.00 81.75 196 LYS A CA 1
ATOM 1600 C C . LYS A 1 196 ? 15.305 -8.810 -2.499 1.00 81.75 196 LYS A C 1
ATOM 1602 O O . LYS A 1 196 ? 16.104 -8.213 -1.798 1.00 81.75 196 LYS A O 1
ATOM 1607 N N . SER A 1 197 ? 15.084 -8.497 -3.770 1.00 81.38 197 SER A N 1
ATOM 1608 C CA . SER A 1 197 ? 15.738 -7.415 -4.508 1.00 81.38 197 SER A CA 1
ATOM 1609 C C . SER A 1 197 ? 14.737 -6.723 -5.427 1.00 81.38 197 SER A C 1
ATOM 1611 O O . SER A 1 197 ? 13.740 -7.325 -5.834 1.00 81.38 197 SER A O 1
ATOM 1613 N N . TYR A 1 198 ? 15.008 -5.459 -5.751 1.00 86.19 198 TYR A N 1
ATOM 1614 C CA . TYR A 1 198 ? 14.245 -4.750 -6.769 1.00 86.19 198 TYR A CA 1
ATOM 1615 C C . TYR A 1 198 ? 14.681 -5.250 -8.146 1.00 86.19 198 TYR A C 1
ATOM 1617 O O . TYR A 1 198 ? 15.876 -5.348 -8.433 1.00 86.19 198 TYR A O 1
ATOM 1625 N N . ASN A 1 199 ? 13.718 -5.569 -9.004 1.00 84.19 199 ASN A N 1
ATOM 1626 C CA . ASN A 1 199 ? 13.972 -5.954 -10.386 1.00 84.19 199 ASN A CA 1
ATOM 1627 C C . ASN A 1 199 ? 12.926 -5.288 -11.271 1.00 84.19 199 ASN A C 1
ATOM 1629 O O . ASN A 1 199 ? 11.737 -5.536 -11.076 1.00 84.19 199 ASN A O 1
ATOM 1633 N N . LEU A 1 200 ? 13.375 -4.487 -12.241 1.00 81.00 200 LEU A N 1
ATOM 1634 C CA . LEU A 1 200 ? 12.501 -3.678 -13.092 1.00 81.00 200 LEU A CA 1
ATOM 1635 C C . LEU A 1 200 ? 11.432 -4.494 -13.834 1.00 81.00 200 LEU A C 1
ATOM 1637 O O . LEU A 1 200 ? 10.355 -3.971 -14.089 1.00 81.00 200 LEU A O 1
ATOM 1641 N N . LEU A 1 201 ? 11.703 -5.760 -14.158 1.00 77.56 201 LEU A N 1
ATOM 1642 C CA . LEU A 1 201 ? 10.805 -6.609 -14.946 1.00 77.56 201 LEU A CA 1
ATOM 1643 C C . LEU A 1 201 ? 9.886 -7.494 -14.091 1.00 77.56 201 LEU A C 1
ATOM 1645 O O . LEU A 1 201 ? 8.825 -7.893 -14.559 1.00 77.56 201 LEU A O 1
ATOM 1649 N N . THR A 1 202 ? 10.286 -7.844 -12.864 1.00 81.62 202 THR A N 1
ATOM 1650 C CA . THR A 1 202 ? 9.605 -8.891 -12.072 1.00 81.62 202 THR A CA 1
ATOM 1651 C C . THR A 1 202 ? 9.180 -8.446 -10.678 1.00 81.62 202 THR A C 1
ATOM 1653 O O . THR A 1 202 ? 8.020 -8.612 -10.318 1.00 81.62 202 THR A O 1
ATOM 1656 N N . PHE A 1 203 ? 10.091 -7.882 -9.886 1.00 88.50 203 PHE A N 1
ATOM 1657 C CA . PHE A 1 203 ? 9.888 -7.554 -8.470 1.00 88.50 203 PHE A CA 1
ATOM 1658 C C . PHE A 1 203 ? 9.966 -6.040 -8.219 1.00 88.50 203 PHE A C 1
ATOM 1660 O O . PHE A 1 203 ? 10.625 -5.582 -7.283 1.00 88.50 203 PHE A O 1
ATOM 1667 N N . ASN A 1 204 ? 9.308 -5.265 -9.078 1.00 90.19 204 ASN A N 1
ATOM 1668 C CA . ASN A 1 204 ? 9.285 -3.800 -9.067 1.00 90.19 204 ASN A CA 1
ATOM 1669 C C . ASN A 1 204 ? 8.159 -3.220 -8.174 1.00 90.19 204 ASN A C 1
ATOM 1671 O O . ASN A 1 204 ? 7.501 -3.946 -7.417 1.00 90.19 204 ASN A O 1
ATOM 1675 N N . CYS A 1 205 ? 7.948 -1.902 -8.260 1.00 94.50 205 CYS A N 1
ATOM 1676 C CA . CYS A 1 205 ? 6.900 -1.162 -7.547 1.00 94.50 205 CYS A CA 1
ATOM 1677 C C . CYS A 1 205 ? 5.481 -1.650 -7.899 1.00 94.50 205 CYS A C 1
ATOM 1679 O O . CYS A 1 205 ? 4.692 -1.948 -7.000 1.00 94.50 205 CYS A O 1
ATOM 1681 N N . TYR A 1 206 ? 5.185 -1.853 -9.187 1.00 94.88 206 TYR A N 1
ATOM 1682 C CA . TYR A 1 206 ? 3.905 -2.394 -9.650 1.00 94.88 206 TYR A CA 1
ATOM 1683 C C . TYR A 1 206 ? 3.631 -3.793 -9.085 1.00 94.88 206 TYR A C 1
ATOM 1685 O O . TYR A 1 206 ? 2.547 -4.053 -8.561 1.00 94.88 206 TYR A O 1
ATOM 1693 N N . TRP A 1 207 ? 4.611 -4.703 -9.136 1.00 94.69 207 TRP A N 1
ATOM 1694 C CA . TRP A 1 207 ? 4.450 -6.053 -8.592 1.00 94.69 207 TRP A CA 1
ATOM 1695 C C . TRP A 1 207 ? 4.128 -6.009 -7.098 1.00 94.69 207 TRP A C 1
ATOM 1697 O O . TRP A 1 207 ? 3.273 -6.764 -6.625 1.00 94.69 207 TRP A O 1
ATOM 1707 N N . PHE A 1 208 ? 4.785 -5.113 -6.358 1.00 96.19 208 PHE A N 1
ATOM 1708 C CA . PHE A 1 208 ? 4.566 -4.928 -4.929 1.00 96.19 208 PHE A CA 1
ATOM 1709 C C . PHE A 1 208 ? 3.154 -4.404 -4.631 1.00 96.19 208 PHE A C 1
ATOM 1711 O O . PHE A 1 208 ? 2.445 -5.010 -3.817 1.00 96.19 208 PHE A O 1
ATOM 1718 N N . ALA A 1 209 ? 2.723 -3.344 -5.324 1.00 96.81 209 ALA A N 1
ATOM 1719 C CA . ALA A 1 209 ? 1.376 -2.786 -5.211 1.00 96.81 209 ALA A CA 1
ATOM 1720 C C . ALA A 1 209 ? 0.315 -3.838 -5.577 1.00 96.81 209 ALA A C 1
ATOM 1722 O O . ALA A 1 209 ? -0.564 -4.137 -4.768 1.00 96.81 209 ALA A O 1
ATOM 1723 N N . ARG A 1 210 ? 0.471 -4.522 -6.720 1.00 95.56 210 ARG A N 1
ATOM 1724 C CA . ARG A 1 210 ? -0.420 -5.603 -7.178 1.00 95.56 210 ARG A CA 1
ATOM 1725 C C . ARG A 1 210 ? -0.570 -6.715 -6.171 1.00 95.56 210 ARG A C 1
ATOM 1727 O O . ARG A 1 210 ? -1.684 -7.142 -5.871 1.00 95.56 210 ARG A O 1
ATOM 1734 N N . THR A 1 211 ? 0.554 -7.246 -5.718 1.00 95.31 211 THR A N 1
ATOM 1735 C CA . THR A 1 211 ? 0.576 -8.434 -4.870 1.00 95.31 211 THR A CA 1
ATOM 1736 C C . THR A 1 211 ? -0.038 -8.127 -3.507 1.00 95.31 211 THR A C 1
ATOM 1738 O O . THR A 1 211 ? -0.767 -8.950 -2.951 1.00 95.31 211 THR A O 1
ATOM 1741 N N . THR A 1 212 ? 0.192 -6.917 -2.998 1.00 96.12 212 THR A N 1
ATOM 1742 C CA . THR A 1 212 ? -0.412 -6.444 -1.751 1.00 96.12 212 THR A CA 1
ATOM 1743 C C . THR A 1 212 ? -1.911 -6.198 -1.915 1.00 96.12 212 THR A C 1
ATOM 1745 O O . THR A 1 212 ? -2.694 -6.762 -1.151 1.00 96.12 212 THR A O 1
ATOM 1748 N N . TRP A 1 213 ? -2.317 -5.468 -2.958 1.00 95.75 213 TRP A N 1
ATOM 1749 C CA . TRP A 1 213 ? -3.716 -5.206 -3.304 1.00 95.75 213 TRP A CA 1
ATOM 1750 C C . TRP A 1 213 ? -4.525 -6.495 -3.450 1.00 95.75 213 TRP A C 1
ATOM 1752 O O . TRP A 1 213 ? -5.494 -6.702 -2.721 1.00 95.75 213 TRP A O 1
ATOM 1762 N N . ARG A 1 214 ? -4.091 -7.407 -4.337 1.00 94.00 214 ARG A N 1
ATOM 1763 C CA . ARG A 1 214 ? -4.770 -8.691 -4.590 1.00 94.00 214 ARG A CA 1
ATOM 1764 C C . ARG A 1 214 ? -4.858 -9.544 -3.332 1.00 94.00 214 ARG A C 1
ATOM 1766 O O . ARG A 1 214 ? -5.879 -10.184 -3.100 1.00 94.00 214 ARG A O 1
ATOM 1773 N N . GLY A 1 215 ? -3.802 -9.564 -2.522 1.00 92.94 215 GLY A N 1
ATOM 1774 C CA . GLY A 1 215 ? -3.811 -10.346 -1.295 1.00 92.94 215 GLY A CA 1
ATOM 1775 C C . GLY A 1 215 ? -4.791 -9.799 -0.255 1.00 92.94 215 GLY A C 1
ATOM 1776 O O . GLY A 1 215 ? -5.516 -10.596 0.327 1.00 92.94 215 GLY A O 1
ATOM 1777 N N . LEU A 1 216 ? -4.867 -8.475 -0.061 1.00 93.44 216 LEU A N 1
ATOM 1778 C CA . LEU A 1 216 ? -5.808 -7.862 0.890 1.00 93.44 216 LEU A CA 1
ATOM 1779 C C . LEU A 1 216 ? -7.268 -8.000 0.446 1.00 93.44 216 LEU A C 1
ATOM 1781 O O . LEU A 1 216 ? -8.125 -8.333 1.262 1.00 93.44 216 LEU A O 1
ATOM 1785 N N . ILE A 1 217 ? -7.573 -7.795 -0.840 1.00 91.50 217 ILE A N 1
ATOM 1786 C CA . ILE A 1 217 ? -8.942 -8.027 -1.331 1.00 91.50 217 ILE A CA 1
ATOM 1787 C C . ILE A 1 217 ? -9.295 -9.519 -1.261 1.00 91.50 217 ILE A C 1
ATOM 1789 O O . ILE A 1 217 ? -10.401 -9.868 -0.858 1.00 91.50 217 ILE A O 1
ATOM 1793 N N . GLY A 1 218 ? -8.345 -10.409 -1.566 1.00 88.94 218 GLY A N 1
ATOM 1794 C CA . GLY A 1 218 ? -8.546 -11.856 -1.530 1.00 88.94 218 GLY A CA 1
ATOM 1795 C C . GLY A 1 218 ? -8.898 -12.375 -0.137 1.00 88.94 218 GLY A C 1
ATOM 1796 O O . GLY A 1 218 ? -9.773 -13.227 -0.012 1.00 88.94 218 GLY A O 1
ATOM 1797 N N . THR A 1 219 ? -8.316 -11.805 0.926 1.00 87.69 219 THR A N 1
ATOM 1798 C CA . THR A 1 219 ? -8.633 -12.203 2.311 1.00 87.69 219 THR A CA 1
ATOM 1799 C C . THR A 1 219 ? -10.065 -11.864 2.733 1.00 87.69 219 THR A C 1
ATOM 1801 O O . THR A 1 219 ? -10.551 -12.406 3.720 1.00 87.69 219 THR A O 1
ATOM 1804 N N . THR A 1 220 ? -10.773 -11.007 1.991 1.00 85.38 220 THR A N 1
ATOM 1805 C CA . THR A 1 220 ? -12.202 -10.736 2.240 1.00 85.38 220 THR A CA 1
ATOM 1806 C C . THR A 1 220 ? -13.126 -11.802 1.639 1.00 85.38 220 THR A C 1
ATOM 1808 O O . THR A 1 220 ? -14.314 -11.854 1.970 1.00 85.38 220 THR A O 1
ATOM 1811 N N . GLY A 1 221 ? -12.609 -12.646 0.736 1.00 82.25 221 GLY A N 1
ATOM 1812 C CA . GLY A 1 221 ? -13.424 -13.540 -0.086 1.00 82.25 221 GLY A CA 1
ATOM 1813 C C . GLY A 1 221 ? -14.405 -12.786 -0.991 1.00 82.25 221 GLY A C 1
ATOM 1814 O O . GLY A 1 221 ? -15.487 -13.293 -1.260 1.00 82.25 221 GLY A O 1
ATOM 1815 N N . GLY A 1 222 ? -14.076 -11.545 -1.377 1.00 74.69 222 GLY A N 1
ATOM 1816 C CA . GLY A 1 222 ? -14.930 -10.680 -2.199 1.00 74.69 222 GLY A CA 1
ATOM 1817 C C . GLY A 1 222 ? -16.119 -10.060 -1.463 1.00 74.69 222 GLY A C 1
ATOM 1818 O O . GLY A 1 222 ? -17.000 -9.489 -2.097 1.00 74.69 222 GLY A O 1
ATOM 1819 N N . ARG A 1 223 ? -16.189 -10.171 -0.131 1.00 80.88 223 ARG A N 1
ATOM 1820 C CA . ARG A 1 223 ? -17.341 -9.696 0.647 1.00 80.88 223 ARG A CA 1
ATOM 1821 C C . ARG A 1 223 ? -17.140 -8.286 1.185 1.00 80.88 223 ARG A C 1
ATOM 1823 O O . ARG A 1 223 ? -16.102 -7.979 1.764 1.00 80.88 223 ARG A O 1
ATOM 1830 N N . GLY A 1 224 ? -18.188 -7.468 1.053 1.00 82.38 224 GLY A N 1
ATOM 1831 C CA . GLY A 1 224 ? -18.273 -6.103 1.581 1.00 82.38 224 GLY A CA 1
ATOM 1832 C C . GLY A 1 224 ? -17.114 -5.213 1.158 1.00 82.38 224 GLY A C 1
ATOM 1833 O O . GLY A 1 224 ? -16.551 -4.499 1.990 1.00 82.38 224 GLY A O 1
ATOM 1834 N N . LEU A 1 225 ? -16.786 -5.269 -0.131 1.00 88.56 225 LEU A N 1
ATOM 1835 C CA . LEU A 1 225 ? -15.934 -4.303 -0.801 1.00 88.56 225 LEU A CA 1
ATOM 1836 C C . LEU A 1 225 ? -16.717 -3.601 -1.919 1.00 88.56 225 LEU A C 1
ATOM 1838 O O . LEU A 1 225 ? -17.592 -4.207 -2.535 1.00 88.56 225 LEU A O 1
ATOM 1842 N N . GLU A 1 226 ? -16.391 -2.341 -2.176 1.00 90.06 226 GLU A N 1
ATOM 1843 C CA . GLU A 1 226 ? -16.822 -1.563 -3.344 1.00 90.06 226 GLU A CA 1
ATOM 1844 C C . GLU A 1 226 ? -15.554 -1.181 -4.117 1.00 90.06 226 GLU A C 1
ATOM 1846 O O . GLU A 1 226 ? -14.571 -0.747 -3.513 1.00 90.06 226 GLU A O 1
ATOM 1851 N N . PHE A 1 227 ? -15.550 -1.396 -5.434 1.00 91.56 227 PHE A N 1
ATOM 1852 C CA . PHE A 1 227 ? -14.447 -1.020 -6.317 1.00 91.56 227 PHE A CA 1
ATOM 1853 C C . PHE A 1 227 ? -14.876 0.153 -7.189 1.00 91.56 227 PHE A C 1
ATOM 1855 O O . PHE A 1 227 ? -15.872 0.068 -7.906 1.00 91.56 227 PHE A O 1
ATOM 1862 N N . GLU A 1 228 ? -14.087 1.218 -7.159 1.00 91.69 228 GLU A N 1
ATOM 1863 C CA . GLU A 1 228 ? -14.255 2.399 -7.991 1.00 91.69 228 GLU A CA 1
ATOM 1864 C C . GLU A 1 228 ? -13.029 2.546 -8.902 1.00 91.69 228 GLU A C 1
ATOM 1866 O O . GLU A 1 228 ? -11.889 2.646 -8.434 1.00 91.69 228 GLU A O 1
ATOM 1871 N N . ARG A 1 229 ? -13.258 2.592 -10.220 1.00 90.44 229 ARG A N 1
ATOM 1872 C CA . ARG A 1 229 ? -12.246 3.042 -11.181 1.00 90.44 229 ARG A CA 1
ATOM 1873 C C . ARG A 1 229 ? -12.315 4.561 -11.235 1.00 90.44 229 ARG A C 1
ATOM 1875 O O . ARG A 1 229 ? -13.265 5.114 -11.776 1.00 90.44 229 ARG A O 1
ATOM 1882 N N . VAL A 1 230 ? -11.316 5.218 -10.663 1.00 87.25 230 VAL A N 1
ATOM 1883 C CA . VAL A 1 230 ? -11.345 6.672 -10.476 1.00 87.25 230 VAL A CA 1
ATOM 1884 C C . VAL A 1 230 ? -10.962 7.425 -11.760 1.00 87.25 230 VAL A C 1
ATOM 1886 O O . VAL A 1 230 ? -11.421 8.541 -11.988 1.00 87.25 230 VAL A O 1
ATOM 1889 N N . GLY A 1 231 ? -10.169 6.798 -12.636 1.00 79.25 231 GLY A N 1
ATOM 1890 C CA . GLY A 1 231 ? -9.665 7.427 -13.862 1.00 79.25 231 GLY A CA 1
ATOM 1891 C C . GLY A 1 231 ? -8.452 8.327 -13.604 1.00 79.25 231 GLY A C 1
ATOM 1892 O O . GLY A 1 231 ? -7.775 8.182 -12.596 1.00 79.25 231 GLY A O 1
ATOM 1893 N N . ALA A 1 232 ? -8.149 9.254 -14.517 1.00 74.31 232 ALA A N 1
ATOM 1894 C CA . ALA A 1 232 ? -6.973 10.136 -14.438 1.00 74.31 232 ALA A CA 1
ATOM 1895 C C . ALA A 1 232 ? -7.162 11.343 -13.485 1.00 74.31 232 ALA A C 1
ATOM 1897 O O . ALA A 1 232 ? -6.717 12.451 -13.779 1.00 74.31 232 ALA A O 1
ATOM 1898 N N . GLY A 1 233 ? -7.865 11.147 -12.365 1.00 81.56 233 GLY A N 1
ATOM 1899 C CA . GLY A 1 233 ? -8.104 12.190 -11.366 1.00 81.56 233 GLY A CA 1
ATOM 1900 C C . GLY A 1 233 ? -6.878 12.459 -10.487 1.00 81.56 233 GLY A C 1
ATOM 1901 O O . GLY A 1 233 ? -6.083 11.552 -10.218 1.00 81.56 233 GLY A O 1
ATOM 1902 N N . SER A 1 234 ? -6.746 13.700 -10.008 1.00 91.38 234 SER A N 1
ATOM 1903 C CA . SER A 1 234 ? -5.757 14.063 -8.985 1.00 91.38 234 SER A CA 1
ATOM 1904 C C . SER A 1 234 ? -6.001 13.246 -7.714 1.00 91.38 234 SER A C 1
ATOM 1906 O O . SER A 1 234 ? -7.137 13.070 -7.263 1.00 91.38 234 SER A O 1
ATOM 1908 N N . ILE A 1 235 ? -4.922 12.722 -7.133 1.00 94.94 235 ILE A N 1
ATOM 1909 C CA . ILE A 1 235 ? -4.984 11.942 -5.894 1.00 94.94 235 ILE A CA 1
ATOM 1910 C C . ILE A 1 235 ? -5.523 12.773 -4.718 1.00 94.94 235 ILE A C 1
ATOM 1912 O O . ILE A 1 235 ? -6.233 12.244 -3.863 1.00 94.94 235 ILE A O 1
ATOM 1916 N N . GLU A 1 236 ? -5.246 14.076 -4.702 1.00 94.62 236 GLU A N 1
ATOM 1917 C CA . GLU A 1 236 ? -5.713 15.033 -3.702 1.00 94.62 236 GLU A CA 1
ATOM 1918 C C . GLU A 1 236 ? -7.243 15.102 -3.660 1.00 94.62 236 GLU A C 1
ATOM 1920 O O . GLU A 1 236 ? -7.831 15.076 -2.575 1.00 94.62 236 GLU A O 1
ATOM 1925 N N . ASP A 1 237 ? -7.894 15.138 -4.826 1.00 94.56 237 ASP A N 1
ATOM 1926 C CA . ASP A 1 237 ? -9.355 15.179 -4.928 1.00 94.56 237 ASP A CA 1
ATOM 1927 C C . ASP A 1 237 ? -9.994 13.894 -4.395 1.00 94.56 237 ASP A C 1
ATOM 1929 O O . ASP A 1 237 ? -11.013 13.931 -3.696 1.00 94.56 237 ASP A O 1
ATOM 1933 N N . VAL A 1 238 ? -9.367 12.747 -4.667 1.00 95.38 238 VAL A N 1
ATOM 1934 C CA . VAL A 1 238 ? -9.816 11.448 -4.150 1.00 95.38 238 VAL A CA 1
ATOM 1935 C C . VAL A 1 238 ? -9.658 11.385 -2.642 1.00 95.38 238 VAL A C 1
ATOM 1937 O O . VAL A 1 238 ? -10.597 11.001 -1.951 1.00 95.38 238 VAL A O 1
ATOM 1940 N N . ILE A 1 239 ? -8.508 11.806 -2.114 1.00 95.81 239 ILE A N 1
ATOM 1941 C CA . ILE A 1 239 ? -8.269 11.863 -0.670 1.00 95.81 239 ILE A CA 1
ATOM 1942 C C . ILE A 1 239 ? -9.303 12.771 -0.010 1.00 95.81 239 ILE A C 1
ATOM 1944 O O . ILE A 1 239 ? -9.964 12.342 0.932 1.00 95.81 239 ILE A O 1
ATOM 1948 N N . LYS A 1 240 ? -9.531 13.976 -0.543 1.00 94.69 240 LYS A N 1
ATOM 1949 C CA . LYS A 1 240 ? -10.543 14.907 -0.029 1.00 94.69 240 LYS A CA 1
ATOM 1950 C C . LYS A 1 240 ? -11.942 14.284 -0.024 1.00 94.69 240 LYS A C 1
ATOM 1952 O O . LYS A 1 240 ? -12.677 14.451 0.949 1.00 94.69 240 LYS A O 1
ATOM 1957 N N . ARG A 1 241 ? -12.306 13.547 -1.080 1.00 93.81 241 ARG A N 1
ATOM 1958 C CA . ARG A 1 241 ? -13.577 12.811 -1.172 1.00 93.81 241 ARG A CA 1
ATOM 1959 C C . ARG A 1 241 ? -13.671 11.683 -0.144 1.00 93.81 241 ARG A C 1
ATOM 1961 O O . ARG A 1 241 ? -14.729 11.480 0.443 1.00 93.81 241 ARG A O 1
ATOM 1968 N N . VAL A 1 242 ? -12.590 10.940 0.081 1.00 93.31 242 VAL A N 1
ATOM 1969 C CA . VAL A 1 242 ? -12.548 9.855 1.073 1.00 93.31 242 VAL A CA 1
ATOM 1970 C C . VAL A 1 242 ? -12.610 10.411 2.498 1.00 93.31 242 VAL A C 1
ATOM 1972 O O . VAL A 1 242 ? -13.327 9.862 3.335 1.00 93.31 242 VAL A O 1
ATOM 1975 N N . GLU A 1 243 ? -11.909 11.510 2.776 1.00 91.19 243 GLU A N 1
ATOM 1976 C CA . GLU A 1 243 ? -11.912 12.205 4.070 1.00 91.19 243 GLU A CA 1
ATOM 1977 C C . GLU A 1 243 ? -13.294 12.768 4.416 1.00 91.19 243 GLU A C 1
ATOM 1979 O O . GLU A 1 243 ? -13.725 12.650 5.562 1.00 91.19 243 GLU A O 1
ATOM 1984 N N . SER A 1 244 ? -14.008 13.334 3.437 1.00 89.38 244 SER A N 1
ATOM 1985 C CA . SER A 1 244 ? -15.359 13.876 3.637 1.00 89.38 244 SER A CA 1
ATOM 1986 C C . SER A 1 244 ? -16.449 12.805 3.713 1.00 89.38 244 SER A C 1
ATOM 1988 O O . SER A 1 244 ? -17.581 13.098 4.107 1.00 89.38 244 SER A O 1
ATOM 1990 N N . ARG A 1 245 ? -16.134 11.558 3.348 1.00 86.31 245 ARG A N 1
ATOM 1991 C CA . ARG A 1 245 ? -17.092 10.455 3.359 1.00 86.31 245 ARG A CA 1
ATOM 1992 C C . ARG A 1 245 ? -17.403 10.032 4.795 1.00 86.31 245 ARG A C 1
ATOM 1994 O O . ARG A 1 245 ? -16.514 9.598 5.530 1.00 86.31 245 ARG A O 1
ATOM 2001 N N . SER A 1 246 ? -18.681 10.072 5.165 1.00 74.38 246 SER A N 1
ATOM 2002 C CA . SER A 1 246 ? -19.175 9.380 6.358 1.00 74.38 246 SER A CA 1
ATOM 2003 C C . SER A 1 246 ? -19.041 7.860 6.193 1.00 74.38 246 SER A C 1
ATOM 2005 O O . SER A 1 246 ? -19.022 7.343 5.072 1.00 74.38 246 SER A O 1
ATOM 2007 N N . GLU A 1 247 ? -18.916 7.116 7.296 1.00 68.56 247 GLU A N 1
ATOM 2008 C CA . GLU A 1 247 ? -18.878 5.651 7.225 1.00 68.56 247 GLU A CA 1
ATOM 2009 C C . GLU A 1 247 ? -20.138 5.132 6.508 1.00 68.56 247 GLU A C 1
ATOM 2011 O O . GLU A 1 247 ? -21.265 5.325 6.970 1.00 68.56 247 GLU A O 1
ATOM 2016 N N . ARG A 1 248 ? -19.955 4.486 5.348 1.00 66.06 248 ARG A N 1
ATOM 2017 C CA . ARG A 1 248 ? -21.065 3.897 4.594 1.00 66.06 248 ARG A CA 1
ATOM 2018 C C . ARG A 1 248 ? -21.518 2.614 5.277 1.00 66.06 248 ARG A C 1
ATOM 2020 O O . ARG A 1 248 ? -20.711 1.721 5.538 1.00 66.06 248 ARG A O 1
ATOM 2027 N N . LYS A 1 249 ? -22.829 2.503 5.501 1.00 64.19 249 LYS A N 1
ATOM 2028 C CA . LYS A 1 249 ? -23.464 1.256 5.935 1.00 64.19 249 LYS A CA 1
ATOM 2029 C C . LYS A 1 249 ? -23.224 0.169 4.880 1.00 64.19 249 LYS A C 1
ATOM 2031 O O . LYS A 1 249 ? -23.102 0.463 3.695 1.00 64.19 249 LYS A O 1
ATOM 2036 N N . TRP A 1 250 ? -23.122 -1.071 5.348 1.00 63.50 250 TRP A N 1
ATOM 2037 C CA . TRP A 1 250 ? -22.888 -2.260 4.531 1.00 63.50 250 TRP A CA 1
ATOM 2038 C C . TRP A 1 250 ? -23.769 -2.308 3.273 1.00 63.50 250 TRP A C 1
ATOM 2040 O O . TRP A 1 250 ? -24.977 -2.078 3.360 1.00 63.50 250 TRP A O 1
ATOM 2050 N N . ILE A 1 251 ? -23.155 -2.629 2.131 1.00 63.41 251 ILE A N 1
ATOM 2051 C CA . ILE A 1 251 ? -23.832 -2.771 0.839 1.00 63.41 251 ILE A CA 1
ATOM 2052 C C . ILE A 1 251 ? -24.093 -4.261 0.571 1.00 63.41 251 ILE A C 1
ATOM 2054 O O . ILE A 1 251 ? -23.176 -5.082 0.643 1.00 63.41 251 ILE A O 1
ATOM 2058 N N . ASN A 1 252 ? -25.351 -4.586 0.259 1.00 56.78 252 ASN A N 1
ATOM 2059 C CA . ASN A 1 252 ? -25.800 -5.879 -0.262 1.00 56.78 252 ASN A CA 1
ATOM 2060 C C . ASN A 1 252 ? -26.310 -5.671 -1.696 1.00 56.78 252 ASN A C 1
ATOM 2062 O O . ASN A 1 252 ? -27.177 -4.809 -1.865 1.00 56.78 252 ASN A O 1
ATOM 2066 N N . PRO A 1 253 ? -25.869 -6.438 -2.707 1.00 57.69 253 PRO A N 1
ATOM 2067 C CA . PRO A 1 253 ? -24.912 -7.548 -2.651 1.00 57.69 253 PRO A CA 1
ATOM 2068 C C . PRO A 1 253 ? -23.446 -7.110 -2.461 1.00 57.69 253 PRO A C 1
ATOM 2070 O O . PRO A 1 253 ? -23.100 -5.970 -2.770 1.00 57.69 253 PRO A O 1
ATOM 2073 N N . PRO A 1 254 ? -22.569 -8.001 -1.951 1.00 58.44 254 PRO A N 1
ATOM 2074 C CA . PRO A 1 254 ? -21.134 -7.740 -1.852 1.00 58.44 254 PRO A CA 1
ATOM 2075 C C . PRO A 1 254 ? -20.496 -7.539 -3.237 1.00 58.44 254 PRO A C 1
ATOM 2077 O O . PRO A 1 254 ? -20.790 -8.277 -4.176 1.00 58.44 254 PRO A O 1
ATOM 2080 N N . GLY A 1 255 ? -19.644 -6.517 -3.358 1.00 62.94 255 GLY A N 1
ATOM 2081 C CA . GLY A 1 255 ? -19.183 -5.985 -4.636 1.00 62.94 255 GLY A CA 1
ATOM 2082 C C . GLY A 1 255 ? -17.956 -6.645 -5.277 1.00 62.94 255 GLY A C 1
ATOM 2083 O O . GLY A 1 255 ? -17.103 -7.249 -4.636 1.00 62.94 255 GLY A O 1
ATOM 2084 N N . ALA A 1 256 ? -17.908 -6.471 -6.600 1.00 71.06 256 ALA A N 1
ATOM 2085 C CA . ALA A 1 256 ? -16.788 -6.110 -7.479 1.00 71.06 256 ALA A CA 1
ATOM 2086 C C . ALA A 1 256 ? -15.364 -6.685 -7.266 1.00 71.06 256 ALA A C 1
ATOM 2088 O O . ALA A 1 256 ? -14.390 -6.053 -7.688 1.00 71.06 256 ALA A O 1
ATOM 2089 N N . LEU A 1 257 ? -15.207 -7.890 -6.704 1.00 80.62 257 LEU A N 1
ATOM 2090 C CA . LEU A 1 257 ? -13.899 -8.562 -6.654 1.00 80.62 257 LEU A CA 1
ATOM 2091 C C . LEU A 1 257 ? -13.306 -8.776 -8.058 1.00 80.62 257 LEU A C 1
ATOM 2093 O O . LEU A 1 257 ? -12.130 -8.485 -8.275 1.00 80.62 257 LEU A O 1
ATOM 2097 N N . ASP A 1 258 ? -14.117 -9.242 -9.010 1.00 82.56 258 ASP A N 1
ATOM 2098 C CA . ASP A 1 258 ? -13.665 -9.521 -10.377 1.00 82.56 258 ASP A CA 1
ATOM 2099 C C . ASP A 1 258 ? -13.141 -8.259 -11.087 1.00 82.56 258 ASP A C 1
ATOM 2101 O O . ASP A 1 258 ? -11.994 -8.287 -11.542 1.00 82.56 258 ASP A O 1
ATOM 2105 N N . PRO A 1 259 ? -13.871 -7.120 -11.100 1.00 82.31 259 PRO A N 1
ATOM 2106 C CA . PRO A 1 259 ? -13.338 -5.840 -11.56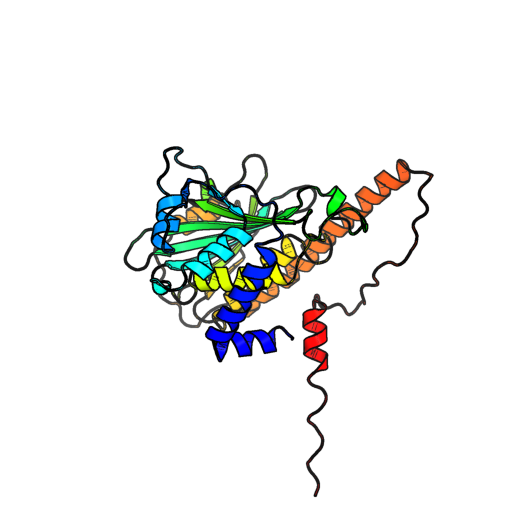9 1.00 82.31 259 PRO A CA 1
ATOM 2107 C C . PRO A 1 259 ? -12.022 -5.429 -10.898 1.00 82.31 259 PRO A C 1
ATOM 2109 O O . PRO A 1 259 ? -11.083 -5.017 -11.580 1.00 82.31 259 PRO A O 1
ATOM 2112 N N . ALA A 1 260 ? -11.912 -5.586 -9.574 1.00 82.06 260 ALA A N 1
ATOM 2113 C CA . ALA A 1 260 ? -10.700 -5.233 -8.835 1.00 82.06 260 ALA A CA 1
ATOM 2114 C C . ALA A 1 260 ? -9.498 -6.118 -9.209 1.00 82.06 260 ALA A C 1
ATOM 2116 O O . ALA A 1 260 ? -8.355 -5.653 -9.199 1.00 82.06 260 ALA A O 1
ATOM 2117 N N . ILE A 1 261 ? -9.732 -7.390 -9.548 1.00 83.38 261 ILE A N 1
ATOM 2118 C CA . ILE A 1 261 ? -8.701 -8.304 -10.053 1.00 83.38 261 ILE A CA 1
ATOM 2119 C C . ILE A 1 261 ? -8.349 -7.965 -11.504 1.00 83.38 261 ILE A C 1
ATOM 2121 O O . ILE A 1 261 ? -7.160 -7.892 -11.834 1.00 83.38 261 ILE A O 1
ATOM 2125 N N . GLN A 1 262 ? -9.348 -7.741 -12.360 1.00 84.50 262 GLN A N 1
ATOM 2126 C CA . GLN A 1 262 ? -9.164 -7.398 -13.771 1.00 84.50 262 GLN A CA 1
ATOM 2127 C C . GLN A 1 262 ? -8.345 -6.117 -13.934 1.00 84.50 262 GLN A C 1
ATOM 2129 O O . GLN A 1 262 ? -7.410 -6.099 -14.734 1.00 84.50 262 GLN A O 1
ATOM 2134 N N . PHE A 1 263 ? -8.610 -5.102 -13.110 1.00 84.94 263 PHE A N 1
ATOM 2135 C CA . PHE A 1 263 ? -7.838 -3.861 -13.064 1.00 84.94 263 PHE A CA 1
ATOM 2136 C C . PHE A 1 263 ? -6.326 -4.110 -12.976 1.00 84.94 263 PHE A C 1
ATOM 2138 O O . PHE A 1 263 ? -5.542 -3.486 -13.688 1.00 84.94 263 PHE A O 1
ATOM 2145 N N . THR A 1 264 ? -5.899 -5.085 -12.168 1.00 86.12 264 THR A N 1
ATOM 2146 C CA . THR A 1 264 ? -4.468 -5.392 -12.045 1.00 86.12 264 THR A CA 1
ATOM 2147 C C . THR A 1 264 ? -3.865 -5.957 -13.330 1.00 86.12 264 THR A C 1
ATOM 2149 O O . THR A 1 264 ? -2.678 -5.778 -13.562 1.00 86.12 264 THR A O 1
ATOM 2152 N N . ARG A 1 265 ? -4.646 -6.629 -14.185 1.00 86.00 265 ARG A N 1
ATOM 2153 C CA . ARG A 1 265 ? -4.158 -7.132 -15.480 1.00 86.00 265 ARG A CA 1
ATOM 2154 C C . ARG A 1 265 ? -3.996 -6.002 -16.488 1.00 86.00 265 ARG A C 1
ATOM 2156 O O . ARG A 1 265 ? -2.971 -5.947 -17.155 1.00 86.00 265 ARG A O 1
ATOM 2163 N N . GLU A 1 266 ? -4.968 -5.097 -16.560 1.00 86.25 266 GLU A N 1
ATOM 2164 C CA . GLU A 1 266 ? -4.890 -3.907 -17.419 1.00 86.25 266 GLU A CA 1
ATOM 2165 C C . GLU A 1 266 ? -3.663 -3.064 -17.049 1.00 86.25 266 GLU A C 1
ATOM 2167 O O . GLU A 1 266 ? -2.844 -2.732 -17.905 1.00 86.25 266 GLU A O 1
ATOM 2172 N N . ARG A 1 267 ? -3.451 -2.846 -15.745 1.00 88.50 267 ARG A N 1
ATOM 2173 C CA . ARG A 1 267 ? -2.270 -2.140 -15.238 1.00 88.50 267 ARG A CA 1
ATOM 2174 C C . ARG A 1 267 ? -0.949 -2.840 -15.536 1.00 88.50 267 ARG A C 1
ATOM 2176 O O . ARG A 1 267 ? 0.029 -2.145 -15.789 1.00 88.50 267 ARG A O 1
ATOM 2183 N N . LEU A 1 268 ? -0.903 -4.177 -15.561 1.00 86.75 268 LEU A N 1
ATOM 2184 C CA . LEU A 1 268 ? 0.308 -4.907 -15.959 1.00 86.75 268 LEU A CA 1
ATOM 2185 C C . LEU A 1 268 ? 0.772 -4.485 -17.350 1.00 86.75 268 LEU A C 1
ATOM 2187 O O . LEU A 1 268 ? 1.951 -4.214 -17.550 1.00 86.75 268 LEU A O 1
ATOM 2191 N N . ILE A 1 269 ? -0.163 -4.474 -18.299 1.00 85.25 269 ILE A N 1
ATOM 2192 C CA . ILE A 1 269 ? 0.118 -4.201 -19.707 1.00 85.25 269 ILE A CA 1
ATOM 2193 C C . ILE A 1 269 ? 0.648 -2.773 -19.845 1.00 85.25 269 ILE A C 1
ATOM 2195 O O . ILE A 1 269 ? 1.690 -2.561 -20.461 1.00 85.25 269 ILE A O 1
ATOM 2199 N N . GLU A 1 270 ? -0.022 -1.812 -19.203 1.00 85.81 270 GLU A N 1
ATOM 2200 C CA . GLU A 1 270 ? 0.386 -0.404 -19.199 1.00 85.81 270 GLU A CA 1
ATOM 2201 C C . GLU A 1 270 ? 1.774 -0.210 -18.567 1.00 85.81 270 GLU A C 1
ATOM 2203 O O . GLU A 1 270 ? 2.627 0.471 -19.142 1.00 85.81 270 GLU A O 1
ATOM 2208 N N . HIS A 1 271 ? 2.029 -0.843 -17.418 1.00 85.00 271 HIS A N 1
ATOM 2209 C CA . HIS A 1 271 ? 3.311 -0.745 -16.724 1.00 85.00 271 HIS A CA 1
ATOM 2210 C C . HIS A 1 271 ? 4.452 -1.340 -17.557 1.00 85.00 271 HIS A C 1
ATOM 2212 O O . HIS A 1 271 ? 5.468 -0.682 -17.779 1.00 85.00 271 HIS A O 1
ATOM 2218 N N . VAL A 1 272 ? 4.274 -2.561 -18.077 1.00 82.94 272 VAL A N 1
ATOM 2219 C CA . VAL A 1 272 ? 5.287 -3.252 -18.890 1.00 82.94 272 VAL A CA 1
ATOM 2220 C C . VAL A 1 272 ? 5.591 -2.471 -20.167 1.00 82.94 272 VAL A C 1
ATOM 2222 O O . VAL A 1 272 ? 6.763 -2.293 -20.491 1.00 82.94 272 VAL A O 1
ATOM 2225 N N . ALA A 1 273 ? 4.575 -1.953 -20.865 1.00 83.69 273 ALA A N 1
ATOM 2226 C CA . ALA A 1 273 ? 4.776 -1.157 -22.076 1.00 83.69 273 ALA A CA 1
ATOM 2227 C C . ALA A 1 273 ? 5.660 0.079 -21.815 1.00 83.69 273 ALA A C 1
ATOM 2229 O O . ALA A 1 273 ? 6.595 0.355 -22.577 1.00 83.69 273 ALA A O 1
ATOM 2230 N N . LYS A 1 274 ? 5.427 0.785 -20.701 1.00 82.44 274 LYS A N 1
ATOM 2231 C CA . LYS A 1 274 ? 6.255 1.927 -20.283 1.00 82.44 274 LYS A CA 1
ATOM 2232 C C . LYS A 1 274 ? 7.669 1.502 -19.887 1.00 82.44 274 LYS A C 1
ATOM 2234 O O . LYS A 1 274 ? 8.634 2.115 -20.344 1.00 82.44 274 LYS A O 1
ATOM 2239 N N . SER A 1 275 ? 7.817 0.437 -19.093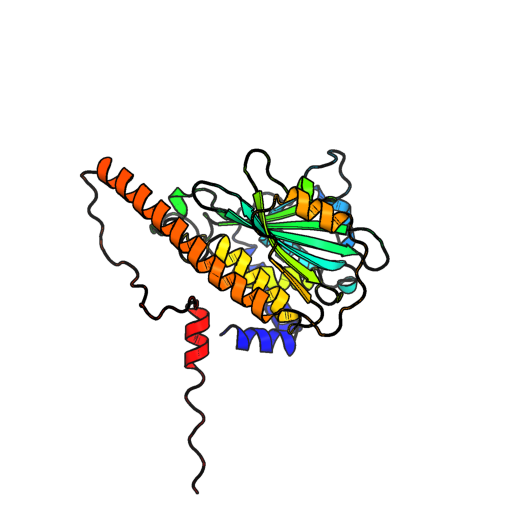 1.00 79.06 275 SER A N 1
ATOM 2240 C CA . SER A 1 275 ? 9.136 -0.064 -18.683 1.00 79.06 275 SER A CA 1
ATOM 2241 C C . SER A 1 275 ? 9.985 -0.506 -19.877 1.00 79.06 275 SER A C 1
ATOM 2243 O O . SER A 1 275 ? 11.163 -0.166 -19.940 1.00 79.06 275 SER A O 1
ATOM 2245 N N . VAL A 1 276 ? 9.401 -1.222 -20.845 1.00 78.75 276 VAL A N 1
ATOM 2246 C CA . VAL A 1 276 ? 10.101 -1.656 -22.066 1.00 78.75 276 VAL A CA 1
ATOM 2247 C C . VAL A 1 276 ? 10.555 -0.449 -22.879 1.00 78.75 276 VAL A C 1
ATOM 2249 O O . VAL A 1 276 ? 11.716 -0.392 -23.276 1.00 78.75 276 VAL A O 1
ATOM 2252 N N . THR A 1 277 ? 9.682 0.544 -23.065 1.00 79.75 277 THR A N 1
ATOM 2253 C CA . THR A 1 277 ? 10.026 1.781 -23.782 1.00 79.75 277 THR A CA 1
ATOM 2254 C C . THR A 1 277 ? 11.209 2.494 -23.123 1.00 79.75 277 THR A C 1
ATOM 2256 O O . THR A 1 277 ? 12.160 2.870 -23.806 1.00 79.75 277 THR A O 1
ATOM 2259 N N . ALA A 1 278 ? 11.199 2.612 -21.792 1.00 74.50 278 ALA A N 1
ATOM 2260 C CA . ALA A 1 278 ? 12.287 3.232 -21.042 1.00 74.50 278 ALA A CA 1
ATOM 2261 C C . ALA A 1 278 ? 13.607 2.448 -21.151 1.00 74.50 278 ALA A C 1
ATOM 2263 O O . ALA A 1 278 ? 14.666 3.050 -21.330 1.00 74.50 278 ALA A O 1
ATOM 2264 N N . VAL A 1 279 ? 13.558 1.112 -21.091 1.00 73.81 279 VAL A N 1
ATOM 2265 C CA . VAL A 1 279 ? 14.745 0.256 -21.255 1.00 73.81 279 VAL A CA 1
ATOM 2266 C C . VAL A 1 279 ? 15.316 0.378 -22.665 1.00 73.81 279 VAL A C 1
ATOM 2268 O O . VAL A 1 279 ? 16.519 0.567 -22.808 1.00 73.81 279 VAL A O 1
ATOM 2271 N N . VAL A 1 280 ? 14.479 0.316 -23.705 1.00 77.69 280 VAL A N 1
ATOM 2272 C CA . VAL A 1 280 ? 14.923 0.438 -25.103 1.00 77.69 280 VAL A CA 1
ATOM 2273 C C . VAL A 1 280 ? 15.525 1.818 -25.366 1.00 77.69 280 VAL A C 1
ATOM 2275 O O . VAL A 1 280 ? 16.610 1.904 -25.936 1.00 77.69 280 VAL A O 1
ATOM 2278 N N . ALA A 1 281 ? 14.880 2.891 -24.897 1.00 74.94 281 ALA A N 1
ATOM 2279 C CA . ALA A 1 281 ? 15.414 4.247 -25.013 1.00 74.94 281 ALA A CA 1
ATOM 2280 C C . ALA A 1 281 ? 16.759 4.399 -24.280 1.00 74.94 281 ALA A C 1
ATOM 2282 O O . ALA A 1 281 ? 17.709 4.955 -24.831 1.00 74.94 281 ALA A O 1
ATOM 2283 N N . GLY A 1 282 ? 16.872 3.846 -23.068 1.00 70.19 282 GLY A N 1
ATOM 2284 C CA . GLY A 1 282 ? 18.120 3.833 -22.306 1.00 70.19 282 GLY A CA 1
ATOM 2285 C C . GLY A 1 282 ? 19.235 3.052 -23.007 1.00 70.19 282 GLY A C 1
ATOM 2286 O O . GLY A 1 282 ? 20.356 3.545 -23.111 1.00 70.19 282 GLY A O 1
ATOM 2287 N N . LEU A 1 283 ? 18.934 1.866 -23.544 1.00 68.75 283 LEU A N 1
ATOM 2288 C CA . LEU A 1 283 ? 19.897 1.048 -24.285 1.00 68.75 283 LEU A CA 1
ATOM 2289 C C . LEU A 1 283 ? 20.341 1.711 -25.591 1.00 68.75 283 LEU A C 1
ATOM 2291 O O . LEU A 1 283 ? 21.518 1.630 -25.924 1.00 68.75 283 LEU A O 1
ATOM 2295 N N . ALA A 1 284 ? 19.446 2.397 -26.306 1.00 65.31 284 ALA A N 1
ATOM 2296 C CA . ALA A 1 284 ? 19.800 3.143 -27.512 1.00 65.31 284 ALA A CA 1
ATOM 2297 C C . ALA A 1 284 ? 20.779 4.288 -27.203 1.00 65.31 284 ALA A C 1
ATOM 2299 O O . ALA A 1 284 ? 21.774 4.454 -27.904 1.00 65.31 284 ALA A O 1
ATOM 2300 N N . LEU A 1 285 ? 20.559 5.026 -26.110 1.00 59.66 285 LEU A N 1
ATOM 2301 C CA . LEU A 1 285 ? 21.479 6.074 -25.652 1.00 59.66 285 LEU A CA 1
ATOM 2302 C C . LEU A 1 285 ? 22.840 5.503 -25.232 1.00 59.66 285 LEU A C 1
ATOM 2304 O O . LEU A 1 285 ? 23.879 6.079 -25.553 1.00 59.66 285 LEU A O 1
ATOM 2308 N N . VAL A 1 286 ? 22.846 4.345 -24.568 1.00 57.91 286 VAL A N 1
ATOM 2309 C CA . VAL A 1 286 ? 24.081 3.635 -24.209 1.00 57.91 286 VAL A CA 1
ATOM 2310 C C . VAL A 1 286 ? 24.797 3.100 -25.451 1.00 57.91 286 VAL A C 1
ATOM 2312 O O . VAL A 1 286 ? 26.011 3.205 -25.516 1.00 57.91 286 VAL A O 1
ATOM 2315 N N . ALA A 1 287 ? 24.091 2.586 -26.459 1.00 53.62 287 ALA A N 1
ATOM 2316 C CA . ALA A 1 287 ? 24.692 2.109 -27.707 1.00 53.62 287 ALA A CA 1
ATOM 2317 C C . ALA A 1 287 ? 25.313 3.250 -28.532 1.00 53.62 287 ALA A C 1
ATOM 2319 O O . ALA A 1 287 ? 26.373 3.070 -29.125 1.00 53.62 287 ALA A O 1
ATOM 2320 N N . VAL A 1 288 ? 24.702 4.440 -28.517 1.00 55.72 288 VAL A N 1
ATOM 2321 C CA . VAL A 1 288 ? 25.280 5.654 -29.121 1.00 55.72 288 VAL A CA 1
ATOM 2322 C C . VAL A 1 288 ? 26.494 6.152 -28.322 1.00 55.72 288 VAL A C 1
ATOM 2324 O O . VAL A 1 288 ? 27.446 6.660 -28.909 1.00 55.72 288 VAL A O 1
ATOM 2327 N N . GLY A 1 289 ? 26.503 5.970 -26.996 1.00 48.62 289 GLY A N 1
ATOM 2328 C CA . GLY A 1 289 ? 27.636 6.317 -26.129 1.00 48.62 289 GLY A CA 1
ATOM 2329 C C . GLY A 1 289 ? 28.746 5.259 -26.041 1.00 48.62 289 GLY A C 1
ATOM 2330 O O . GLY A 1 289 ? 29.864 5.580 -25.647 1.00 48.62 289 GLY A O 1
ATOM 2331 N N . ILE A 1 290 ? 28.465 4.001 -26.390 1.00 41.97 290 ILE A N 1
ATOM 2332 C CA . ILE A 1 290 ? 29.366 2.861 -26.209 1.00 41.97 290 ILE A CA 1
ATOM 2333 C C . ILE A 1 290 ? 29.421 2.027 -27.497 1.00 41.97 290 ILE A C 1
ATOM 2335 O O . ILE A 1 290 ? 28.837 0.952 -27.603 1.00 41.97 290 ILE A O 1
ATOM 2339 N N . LEU A 1 291 ? 30.256 2.470 -28.438 1.00 40.59 291 LEU A N 1
ATOM 2340 C CA . LEU A 1 291 ? 30.769 1.673 -29.565 1.00 40.59 291 LEU A CA 1
ATOM 2341 C C . LEU A 1 291 ? 31.707 0.513 -29.135 1.00 40.59 291 LEU A C 1
ATOM 2343 O O . LEU A 1 291 ? 32.391 -0.066 -29.975 1.00 40.59 291 LEU A O 1
ATOM 2347 N N . SER A 1 292 ? 31.740 0.132 -27.849 1.00 40.56 292 SER A N 1
ATOM 2348 C CA . SER A 1 292 ? 32.711 -0.839 -27.306 1.00 40.56 292 SER A CA 1
ATOM 2349 C C . SER A 1 292 ? 32.140 -1.909 -26.361 1.00 40.56 292 SER A C 1
ATOM 2351 O O . SER A 1 292 ? 32.918 -2.614 -25.722 1.00 40.56 292 SER A O 1
ATOM 2353 N N . TYR A 1 293 ? 30.818 -2.084 -26.242 1.00 37.19 293 TYR A N 1
ATOM 2354 C CA . TYR A 1 293 ? 30.249 -3.101 -25.343 1.00 37.19 293 TYR A CA 1
ATOM 2355 C C . TYR A 1 293 ? 29.727 -4.307 -26.126 1.00 37.19 293 TYR A C 1
ATOM 2357 O O . TYR A 1 293 ? 28.764 -4.197 -26.879 1.00 37.19 293 TYR A O 1
ATOM 2365 N N . LYS A 1 294 ? 30.360 -5.473 -25.937 1.00 34.28 294 LYS A N 1
ATOM 2366 C CA . LYS A 1 294 ? 29.854 -6.767 -26.420 1.00 34.28 294 LYS A CA 1
ATOM 2367 C C . LYS A 1 294 ? 28.992 -7.407 -25.323 1.00 34.28 294 LYS A C 1
ATOM 2369 O O . LYS A 1 294 ? 29.552 -7.824 -24.309 1.00 34.28 294 LYS A O 1
ATOM 2374 N N . PRO A 1 295 ? 27.665 -7.511 -25.494 1.00 37.56 295 PRO A N 1
ATOM 2375 C CA . PRO A 1 295 ? 26.815 -8.196 -24.534 1.00 37.56 295 PRO A CA 1
ATOM 2376 C C . PRO A 1 295 ? 26.945 -9.716 -24.703 1.00 37.56 295 PRO A C 1
ATOM 2378 O O . PRO A 1 295 ? 26.830 -10.244 -25.808 1.00 37.56 295 PRO A O 1
ATOM 2381 N N . THR A 1 296 ? 27.160 -10.431 -23.601 1.00 36.47 296 THR A N 1
ATOM 2382 C CA . THR A 1 296 ? 26.992 -11.889 -23.532 1.00 36.47 296 THR A CA 1
ATOM 2383 C C . THR A 1 296 ? 25.502 -12.190 -23.395 1.00 36.47 296 THR A C 1
ATOM 2385 O O . THR A 1 296 ? 24.878 -11.819 -22.401 1.00 36.47 296 THR A O 1
ATOM 2388 N N . ALA A 1 297 ? 24.921 -12.783 -24.433 1.00 35.03 297 ALA A N 1
ATOM 2389 C CA . ALA A 1 297 ? 23.490 -12.992 -24.575 1.00 35.03 297 ALA A CA 1
ATOM 2390 C C . ALA A 1 297 ? 23.024 -14.292 -23.904 1.00 35.03 297 ALA A C 1
ATOM 2392 O O . ALA A 1 297 ? 23.283 -15.370 -24.421 1.00 35.03 297 ALA A O 1
ATOM 2393 N N . GLU A 1 298 ? 22.250 -14.161 -22.828 1.00 29.83 298 GLU A N 1
ATOM 2394 C CA . GLU A 1 298 ? 21.157 -15.078 -22.480 1.00 29.83 298 GLU A CA 1
ATOM 2395 C C . GLU A 1 298 ? 19.987 -14.212 -21.990 1.00 29.83 298 GLU A C 1
ATOM 2397 O O . GLU A 1 298 ? 19.910 -13.820 -20.826 1.00 29.83 298 GLU A O 1
ATOM 2402 N N . TRP A 1 299 ? 19.117 -13.802 -22.918 1.00 37.03 299 TRP A N 1
ATOM 2403 C CA . TRP A 1 299 ? 17.924 -13.013 -22.605 1.00 37.03 299 TRP A CA 1
ATOM 2404 C C . TRP A 1 299 ? 16.734 -13.920 -22.283 1.00 37.03 299 TRP A C 1
ATOM 2406 O O . TRP A 1 299 ? 16.576 -15.009 -22.830 1.00 37.03 299 TRP A O 1
ATOM 2416 N N . ILE A 1 300 ? 15.872 -13.426 -21.395 1.00 39.59 300 ILE A N 1
ATOM 2417 C CA . ILE A 1 300 ? 14.616 -14.058 -20.988 1.00 39.59 300 ILE A CA 1
ATOM 2418 C C . ILE A 1 300 ? 13.653 -14.062 -22.184 1.00 39.59 300 ILE A C 1
ATOM 2420 O O . ILE A 1 300 ? 13.211 -13.004 -22.630 1.00 39.59 300 ILE A O 1
ATOM 2424 N N . HIS A 1 301 ? 13.289 -15.247 -22.677 1.00 30.67 301 HIS A N 1
ATOM 2425 C CA . HIS A 1 301 ? 12.177 -15.408 -23.610 1.00 30.67 301 HIS A CA 1
ATOM 2426 C C . HIS A 1 301 ? 10.850 -15.312 -22.850 1.00 30.67 301 HIS A C 1
ATOM 2428 O O . HIS A 1 301 ? 10.516 -16.181 -22.044 1.00 30.67 301 HIS A O 1
ATOM 2434 N N . PHE A 1 302 ? 10.071 -14.265 -23.119 1.00 35.72 302 PHE A N 1
ATOM 2435 C CA . PHE A 1 302 ? 8.659 -14.242 -22.751 1.00 35.72 302 PHE A CA 1
ATOM 2436 C C . PHE A 1 302 ? 7.888 -15.077 -23.778 1.00 35.72 302 PHE A C 1
ATOM 2438 O O . PHE A 1 302 ? 7.906 -14.767 -24.968 1.00 35.72 302 PHE A O 1
ATOM 2445 N N . SER A 1 303 ? 7.243 -16.158 -23.330 1.00 38.00 303 SER A N 1
ATOM 2446 C CA . SER A 1 303 ? 6.307 -16.920 -24.166 1.00 38.00 303 SER A CA 1
ATOM 2447 C C . SER A 1 303 ? 5.142 -16.011 -24.580 1.00 38.00 303 SER A C 1
ATOM 2449 O O . SER A 1 303 ? 4.649 -15.224 -23.768 1.00 38.00 303 SER A O 1
ATOM 2451 N N . SER A 1 304 ? 4.675 -16.149 -25.825 1.00 36.34 304 SER A N 1
ATOM 2452 C CA . SER A 1 304 ? 3.447 -15.520 -26.344 1.00 36.34 304 SER A CA 1
ATOM 2453 C C . SER A 1 304 ? 2.198 -15.845 -25.519 1.00 36.34 304 SER A C 1
ATOM 2455 O O . SER A 1 304 ? 1.192 -15.147 -25.607 1.00 36.34 304 SER A O 1
ATOM 2457 N N . ASP A 1 305 ? 2.282 -16.877 -24.683 1.00 37.53 305 ASP A N 1
ATOM 2458 C CA . ASP A 1 305 ? 1.194 -17.426 -23.884 1.00 37.53 305 ASP A CA 1
ATOM 2459 C C . ASP A 1 305 ? 1.297 -16.947 -22.423 1.00 37.53 305 ASP A C 1
ATOM 2461 O O . ASP A 1 305 ? 0.593 -17.433 -21.530 1.00 37.53 305 ASP A O 1
ATOM 2465 N N . TRP A 1 306 ? 2.195 -15.994 -22.141 1.00 40.28 306 TRP A N 1
ATOM 2466 C CA . TRP A 1 306 ? 2.395 -15.437 -20.811 1.00 40.28 306 TRP A CA 1
ATOM 2467 C C . TRP A 1 306 ? 1.176 -14.617 -20.366 1.00 40.28 306 TRP A C 1
ATOM 2469 O O . TRP A 1 306 ? 1.050 -13.424 -20.623 1.00 40.28 306 TRP A O 1
ATOM 2479 N N . GLN A 1 307 ? 0.282 -15.260 -19.613 1.00 42.88 307 GLN A N 1
ATOM 2480 C CA . GLN A 1 307 ? -0.931 -14.650 -19.044 1.00 42.88 307 GLN A CA 1
ATOM 2481 C C . GLN A 1 307 ? -0.662 -13.712 -17.844 1.00 42.88 307 GLN A C 1
ATOM 2483 O O . GLN A 1 307 ? -1.557 -13.467 -17.034 1.00 42.88 307 GLN A O 1
ATOM 2488 N N . GLY A 1 308 ? 0.572 -13.226 -17.662 1.00 41.22 308 GLY A N 1
ATOM 2489 C CA . GLY A 1 308 ? 0.954 -12.448 -16.478 1.00 41.22 308 GLY A CA 1
ATOM 2490 C C . GLY A 1 308 ? 1.052 -13.277 -15.190 1.00 41.22 308 GLY A C 1
ATOM 2491 O O . GLY A 1 308 ? 0.981 -12.720 -14.090 1.00 41.22 308 GLY A O 1
ATOM 2492 N N . ASN A 1 309 ? 1.195 -14.600 -15.315 1.00 42.44 309 ASN A N 1
ATOM 2493 C CA . ASN A 1 309 ? 1.431 -15.487 -14.182 1.00 42.44 309 ASN A CA 1
ATOM 2494 C C . ASN A 1 309 ? 2.906 -15.404 -13.768 1.00 42.44 309 ASN A C 1
ATOM 2496 O O . ASN A 1 309 ? 3.817 -15.551 -14.586 1.00 42.44 309 ASN A O 1
ATOM 2500 N N . THR A 1 310 ? 3.149 -15.176 -12.484 1.00 46.12 310 THR A N 1
ATOM 2501 C CA . THR A 1 310 ? 4.477 -15.294 -11.875 1.00 46.12 310 THR A CA 1
ATOM 2502 C C . THR A 1 310 ? 4.945 -16.755 -11.909 1.00 46.12 310 THR A C 1
ATOM 2504 O O . THR A 1 310 ? 4.137 -17.683 -11.951 1.00 46.12 310 THR A O 1
ATOM 2507 N N . GLN A 1 311 ? 6.255 -17.002 -11.829 1.00 37.75 311 GLN A N 1
ATOM 2508 C CA . GLN A 1 311 ? 6.822 -18.362 -11.763 1.00 37.75 311 GLN A CA 1
ATOM 2509 C C . GLN A 1 311 ? 6.253 -19.190 -10.579 1.00 37.75 311 GLN A C 1
ATOM 2511 O O . GLN A 1 311 ? 6.177 -20.419 -10.637 1.00 37.75 311 GLN A O 1
ATOM 2516 N N . GLY A 1 312 ? 5.758 -18.515 -9.532 1.00 40.47 312 GLY A N 1
ATOM 2517 C CA . GLY A 1 312 ? 5.000 -19.112 -8.425 1.00 40.47 312 GLY A CA 1
ATOM 2518 C C . GLY A 1 312 ? 3.563 -19.543 -8.771 1.00 40.47 312 GLY A C 1
ATOM 2519 O O . GLY A 1 312 ? 3.074 -20.514 -8.205 1.00 40.47 312 GLY A O 1
ATOM 2520 N N . GLU A 1 313 ? 2.895 -18.858 -9.704 1.00 42.09 313 GLU A N 1
ATOM 2521 C CA . GLU A 1 313 ? 1.544 -19.195 -10.199 1.00 42.09 313 GLU A CA 1
ATOM 2522 C C . GLU A 1 313 ? 1.588 -20.320 -11.258 1.00 42.09 313 GLU A C 1
ATOM 2524 O O . GLU A 1 313 ? 0.646 -21.101 -11.387 1.00 42.09 313 GLU A O 1
ATOM 2529 N N . LEU A 1 314 ? 2.702 -20.455 -11.988 1.00 39.81 314 LEU A N 1
ATOM 2530 C CA . LEU A 1 314 ? 2.936 -21.583 -12.902 1.00 39.81 314 LEU A CA 1
ATOM 2531 C C . LEU A 1 314 ? 3.230 -22.885 -12.142 1.00 39.81 314 LEU A C 1
ATOM 2533 O O . LEU A 1 314 ? 2.719 -23.944 -12.498 1.00 39.81 314 LEU A O 1
ATOM 2537 N N . SER A 1 315 ? 3.988 -22.800 -11.047 1.00 38.19 315 SER A N 1
ATOM 2538 C CA . SER A 1 315 ? 4.321 -23.962 -10.211 1.00 38.19 315 SER A CA 1
ATOM 2539 C C . SER A 1 315 ? 3.142 -24.494 -9.386 1.00 38.19 315 SER A C 1
ATOM 2541 O O . SER A 1 315 ? 3.144 -25.670 -9.041 1.00 38.19 315 SER A O 1
ATOM 2543 N N . SER A 1 316 ? 2.105 -23.690 -9.116 1.00 41.50 316 SER A N 1
ATOM 2544 C CA . SER A 1 316 ? 0.858 -24.165 -8.489 1.00 41.50 316 SER A CA 1
ATOM 2545 C C . SER A 1 316 ? -0.124 -24.813 -9.470 1.00 41.50 316 SER A C 1
ATOM 2547 O O . SER A 1 316 ? -0.990 -25.571 -9.044 1.00 41.50 316 SER A O 1
ATOM 2549 N N . ARG A 1 317 ? -0.001 -24.548 -10.779 1.00 43.50 317 ARG A N 1
ATOM 2550 C CA . ARG A 1 317 ? -0.798 -25.233 -11.816 1.00 43.50 317 ARG A CA 1
ATOM 2551 C C . ARG A 1 317 ? -0.268 -26.631 -12.146 1.00 43.50 317 ARG A C 1
ATOM 2553 O O . ARG A 1 317 ? -1.052 -27.487 -12.534 1.00 43.50 317 ARG A O 1
ATOM 2560 N N . GLY A 1 318 ? 1.028 -26.879 -11.945 1.00 36.38 318 GLY A N 1
ATOM 2561 C CA . GLY A 1 318 ? 1.657 -28.180 -12.200 1.00 36.38 318 GLY A CA 1
ATOM 2562 C C . GLY A 1 318 ? 1.281 -29.300 -11.220 1.00 36.38 318 GLY A C 1
ATOM 2563 O O . GLY A 1 318 ? 1.603 -30.448 -11.486 1.00 36.38 318 GLY A O 1
ATOM 2564 N N . THR A 1 319 ? 0.596 -29.001 -10.110 1.00 39.72 319 THR A N 1
ATOM 2565 C CA . THR A 1 319 ? 0.228 -29.992 -9.077 1.00 39.72 319 THR A CA 1
ATOM 2566 C C . THR A 1 319 ? -1.237 -30.448 -9.130 1.00 39.72 319 THR A C 1
ATOM 2568 O O . THR A 1 319 ? -1.695 -31.087 -8.193 1.00 39.72 319 THR A O 1
ATOM 2571 N N . MET A 1 320 ? -1.991 -30.123 -10.188 1.00 35.22 320 MET A N 1
ATOM 2572 C CA . MET A 1 320 ? -3.377 -30.598 -10.387 1.00 35.22 320 MET A CA 1
ATOM 2573 C C . MET A 1 320 ? -3.541 -31.450 -11.658 1.00 35.22 320 MET A C 1
ATOM 2575 O O . MET A 1 320 ? -4.543 -31.347 -12.363 1.00 35.22 320 MET A O 1
ATOM 2579 N N . VAL A 1 321 ? -2.555 -32.299 -11.959 1.00 39.81 321 VAL A N 1
ATOM 2580 C CA . VAL A 1 321 ? -2.669 -33.350 -12.984 1.00 39.81 321 VAL A CA 1
ATOM 2581 C C . VAL A 1 321 ? -2.109 -34.657 -12.423 1.00 39.81 321 VAL A C 1
ATOM 2583 O O . VAL A 1 321 ? -1.073 -35.121 -12.865 1.00 39.81 321 VAL A O 1
ATOM 2586 N N . GLU A 1 322 ? -2.759 -35.211 -11.401 1.00 38.00 322 GLU A N 1
ATOM 2587 C CA . GLU A 1 322 ? -2.648 -36.626 -11.007 1.00 38.00 322 GLU A CA 1
ATOM 2588 C C . GLU A 1 322 ? -3.693 -36.895 -9.915 1.00 38.00 322 GLU A C 1
ATOM 2590 O O . GLU A 1 322 ? -3.394 -36.834 -8.737 1.00 38.00 322 GLU A O 1
ATOM 2595 N N . ASP A 1 323 ? -4.957 -37.067 -10.311 1.00 35.28 323 ASP A N 1
ATOM 2596 C CA . ASP A 1 323 ? -6.007 -37.705 -9.489 1.00 35.28 323 ASP A CA 1
ATOM 2597 C C . ASP A 1 323 ? -7.189 -38.084 -10.400 1.00 35.28 323 ASP A C 1
ATOM 2599 O O . ASP A 1 323 ? -8.346 -37.706 -10.221 1.00 35.28 323 ASP A O 1
ATOM 2603 N N . ARG A 1 324 ? -6.871 -38.799 -11.484 1.00 37.75 324 ARG A N 1
ATOM 2604 C CA . ARG A 1 324 ? -7.869 -39.388 -12.386 1.00 37.75 324 ARG A CA 1
ATOM 2605 C C . ARG A 1 324 ? -7.455 -40.776 -12.852 1.00 37.75 324 ARG A C 1
ATOM 2607 O O . ARG A 1 324 ? -7.467 -41.063 -14.037 1.00 37.75 324 ARG A O 1
ATOM 2614 N N . TRP A 1 325 ? -7.101 -41.634 -11.907 1.00 39.62 325 TRP A N 1
ATOM 2615 C CA . TRP A 1 325 ? -7.103 -43.078 -12.111 1.00 39.62 325 TRP A CA 1
ATOM 2616 C C . TRP A 1 325 ? -7.413 -43.731 -10.773 1.00 39.62 325 TRP A C 1
ATOM 2618 O O . TRP A 1 325 ? -6.554 -43.727 -9.906 1.00 39.62 325 TRP A O 1
ATOM 2628 N N . LEU A 1 326 ? -8.654 -44.200 -10.608 1.00 37.69 326 LEU A N 1
ATOM 2629 C CA . LEU A 1 326 ? -9.069 -45.395 -9.855 1.00 37.69 326 LEU A CA 1
ATOM 2630 C C . LEU A 1 326 ? -10.613 -45.453 -9.821 1.00 37.69 326 LEU A C 1
ATOM 2632 O O . LEU A 1 326 ? -11.243 -45.351 -8.779 1.00 37.69 326 LEU A O 1
ATOM 2636 N N . GLU A 1 327 ? -11.222 -45.647 -10.991 1.00 39.75 327 GLU A N 1
ATOM 2637 C CA . GLU A 1 327 ? -12.524 -46.313 -11.113 1.00 39.75 327 GLU A CA 1
ATOM 2638 C C . GLU A 1 327 ? -12.363 -47.395 -12.181 1.00 39.75 327 GLU A C 1
ATOM 2640 O O . GLU A 1 327 ? -12.433 -47.119 -13.373 1.00 39.75 327 GLU A O 1
ATOM 2645 N N . HIS A 1 328 ? -11.984 -48.593 -11.729 1.00 42.97 328 HIS A N 1
ATOM 2646 C CA . HIS A 1 328 ? -12.330 -49.910 -12.278 1.00 42.97 328 HIS A CA 1
ATOM 2647 C C . HIS A 1 328 ? -11.482 -50.982 -11.576 1.00 42.97 328 HIS A C 1
ATOM 2649 O O . HIS A 1 328 ? -10.411 -51.361 -12.058 1.00 42.97 328 HIS A O 1
ATOM 2655 N N . ARG A 1 329 ? -11.981 -51.467 -10.433 1.00 42.81 329 ARG A N 1
ATOM 2656 C CA . ARG A 1 329 ? -12.008 -52.884 -10.043 1.00 42.81 329 ARG A CA 1
ATOM 2657 C C . ARG A 1 329 ? -12.819 -53.079 -8.775 1.00 42.81 329 ARG A C 1
ATOM 2659 O O . ARG A 1 329 ? -12.608 -52.284 -7.835 1.00 42.81 329 ARG A O 1
#